Protein AF-0000000083153585 (afdb_homodimer)

Radius of gyration: 19.79 Å; Cα contacts (8 Å, |Δi|>4): 530; chains: 2; bounding box: 46×52×43 Å

Secondary structure (DSSP, 8-state):
-HHHHHHHHHHHHHHHHH-TTSHHHHHHHHHHHHHHHHTT-HHHHHHHHHHHHHHHHHSSS--HHHHHHHHHHHHHHHHHTT-HHHHHHHHHHHHHHHHHHS-TT-HHHHHHHHHHHHHHHHTT-HHHHHHHHHHHHHHHHHHT-TTSHHHHHHHHHHHHHHHHTT-HHHHHHHHHHHH--/-HHHHHHHHHHHHHHHHH-TTSHHHHHHHHHHHHHHHHTT-HHHHHHHHHHHHHHHHHSSS--HHHHHHHHHHHHHHHHHTT-HHHHHHHHHHHHHHHHHHS-TT-HHHHHHHHHHHHHHHHTT-HHHHHHHHHHHHHHHHHHT-TTSHHHHHHHHHHHHHHHHTT-HHHHHHHHHHHH--

Sequence (362 aa):
MEGEILYRKALSGFAKTFGDDHPSTLASAHKLAMVVKLQGRSEEAEMLYRRALAGYEKMSGIDHLDMLMTISELCSVLGYLGKYQEAELMNRQVLASYEQRLSASHPLKLVAMNNVASTLMWQGKYREAEGLLQQTLTGNQEVFGADHPGALTSVDNLGFALAGLGKYKDAEAMHQQALAVMEGEILYRKALSGFAKTFGDDHPSTLASAHKLAMVVKLQGRSEEAEMLYRRALAGYEKMSGIDHLDMLMTISELCSVLGYLGKYQEAELMNRQVLASYEQRLSASHPLKLVAMNNVASTLMWQGKYREAEGLLQQTLTGNQEVFGADHPGALTSVDNLGFALAGLGKYKDAEAMHQQALAV

Organism: NCBI:txid41062

Foldseek 3Di:
DVQLVVLVVQLVVCCVVPNQLDPSNLVSLQSNLVVVVVVVNLVSSLVSLVSSLVSQVPDDPDDPVVNLVSLLVNLVSCLVVVNLVVSLVSLVVQLVVCVVPHDQLDLSNLVSLLSNLVSCVSVLVLVVSLVSLVSSLVSCCVPPNLPDVSNQSSLVSNLVSCVSVVNNVVSVVSNCVSNVD/DVQLVVLVVQLVVCCVVPNQLDLSNLVSLQSNLVVVVVVVNLVSSLVSLVSSLVSQVPDDPDDPVVNLVSLLVNLVSCLVVVNLVVNLVSLVVQLVVCVVPHDQLDLSNLVSLLSNLVSCVSVLVLVVSLVSLVSSLVSCCVPPNLPDVSNQSSLVSNLVSCVSVVNNVVSVVSNCVSNVD

InterPro domains:
  IPR011990 Tetratricopeptide-like helical domain superfamily [G3DSA:1.25.40.10] (2-181)
  IPR011990 Tetratricopeptide-like helical domain superfamily [SSF48452] (64-180)
  IPR053137 Nucleotide-binding leucine-rich repeat (NLR)-like [PTHR46082] (4-179)

Structure (mmCIF, N/CA/C/O backbone):
data_AF-0000000083153585-model_v1
#
loop_
_entity.id
_entity.type
_entity.pdbx_description
1 polymer 'Tetratricopeptide repeat-domain-containing protein'
#
loop_
_atom_site.group_PDB
_atom_site.id
_atom_site.type_symbol
_atom_site.label_atom_id
_atom_site.label_alt_id
_atom_site.label_comp_id
_atom_site.label_asym_id
_atom_site.label_entity_id
_atom_site.label_seq_id
_atom_site.pdbx_PDB_ins_code
_atom_site.Cartn_x
_atom_site.Cartn_y
_atom_site.Cartn_z
_atom_site.occupancy
_atom_site.B_iso_or_equiv
_atom_site.auth_seq_id
_atom_site.auth_comp_id
_atom_site.auth_asym_id
_atom_site.auth_atom_id
_atom_site.pdbx_PDB_model_num
ATOM 1 N N . MET A 1 1 ? -7.105 16.078 -9.094 1 55.34 1 MET A N 1
ATOM 2 C CA . MET A 1 1 ? -6.438 17.375 -9.031 1 55.34 1 MET A CA 1
ATOM 3 C C . MET A 1 1 ? -6.109 17.75 -7.594 1 55.34 1 MET A C 1
ATOM 5 O O . MET A 1 1 ? -4.949 18 -7.262 1 55.34 1 MET A O 1
ATOM 9 N N . GLU A 1 2 ? -7.039 17.406 -6.66 1 70 2 GLU A N 1
ATOM 10 C CA . GLU A 1 2 ? -6.949 18.047 -5.352 1 70 2 GLU A CA 1
ATOM 11 C C . GLU A 1 2 ? -5.91 17.359 -4.469 1 70 2 GLU A C 1
ATOM 13 O O . GLU A 1 2 ? -5.145 18.031 -3.768 1 70 2 GLU A O 1
ATOM 18 N N . GLY A 1 3 ? -5.676 16.094 -4.723 1 79.19 3 GLY A N 1
ATOM 19 C CA . GLY A 1 3 ? -4.629 15.453 -3.951 1 79.19 3 GLY A CA 1
ATOM 20 C C . GLY A 1 3 ? -3.234 15.922 -4.316 1 79.19 3 GLY A C 1
ATOM 21 O O . GLY A 1 3 ? -2.389 16.109 -3.443 1 79.19 3 GLY A O 1
ATOM 22 N N . GLU A 1 4 ? -3.086 16.172 -5.52 1 88.94 4 GLU A N 1
ATOM 23 C CA . GLU A 1 4 ? -1.803 16.672 -6 1 88.94 4 GLU A CA 1
ATOM 24 C C . GLU A 1 4 ? -1.507 18.062 -5.438 1 88.94 4 GLU A C 1
ATOM 26 O O . GLU A 1 4 ? -0.373 18.344 -5.051 1 88.94 4 GLU A O 1
ATOM 31 N N . ILE A 1 5 ? -2.504 18.906 -5.418 1 89.75 5 ILE A N 1
ATOM 32 C CA . ILE A 1 5 ? -2.346 20.266 -4.906 1 89.75 5 ILE A CA 1
ATOM 33 C C . ILE A 1 5 ? -1.904 20.219 -3.445 1 89.75 5 ILE A C 1
ATOM 35 O O . ILE A 1 5 ? -1 20.953 -3.041 1 89.75 5 ILE A O 1
ATOM 39 N N . LEU A 1 6 ? -2.52 19.391 -2.748 1 88.31 6 LEU A N 1
ATOM 40 C CA . LEU A 1 6 ? -2.188 19.234 -1.335 1 88.31 6 LEU A CA 1
ATOM 41 C C . LEU A 1 6 ? -0.719 18.859 -1.159 1 88.31 6 LEU A C 1
ATOM 43 O O . LEU A 1 6 ? -0.004 19.5 -0.375 1 88.31 6 LEU A O 1
ATOM 47 N N . TYR A 1 7 ? -0.262 17.891 -1.868 1 92.12 7 TYR A N 1
ATOM 48 C CA . TYR A 1 7 ? 1.077 17.359 -1.629 1 92.12 7 TYR A CA 1
ATOM 49 C C . TYR A 1 7 ? 2.139 18.281 -2.229 1 92.12 7 TYR A C 1
ATOM 51 O O . TYR A 1 7 ? 3.248 18.375 -1.703 1 92.12 7 TYR A O 1
ATOM 59 N N . ARG A 1 8 ? 1.769 18.984 -3.273 1 94.38 8 ARG A N 1
ATOM 60 C CA . ARG A 1 8 ? 2.678 20 -3.795 1 94.38 8 ARG A CA 1
ATOM 61 C C . ARG A 1 8 ? 2.854 21.141 -2.799 1 94.38 8 ARG A C 1
ATOM 63 O O . ARG A 1 8 ? 3.965 21.641 -2.602 1 94.38 8 ARG A O 1
ATOM 70 N N . LYS A 1 9 ? 1.757 21.531 -2.225 1 92.38 9 LYS A N 1
ATOM 71 C CA . LYS A 1 9 ? 1.81 22.578 -1.2 1 92.38 9 LYS A CA 1
ATOM 72 C C . LYS A 1 9 ? 2.627 22.109 0.005 1 92.38 9 LYS A C 1
ATOM 74 O O . LYS A 1 9 ? 3.455 22.875 0.521 1 92.38 9 LYS A O 1
ATOM 79 N N . ALA A 1 10 ? 2.352 20.984 0.438 1 92.69 10 ALA A N 1
ATOM 80 C CA . ALA A 1 10 ? 3.092 20.422 1.569 1 92.69 10 ALA A CA 1
ATOM 81 C C . ALA A 1 10 ? 4.582 20.344 1.259 1 92.69 10 ALA A C 1
ATOM 83 O O . ALA A 1 10 ? 5.418 20.688 2.094 1 92.69 10 ALA A O 1
ATOM 84 N N . LEU A 1 11 ? 4.898 19.797 0.114 1 95.06 11 LEU A N 1
ATOM 85 C CA . LEU A 1 11 ? 6.293 19.672 -0.293 1 95.06 11 LEU A CA 1
ATOM 86 C C . LEU A 1 11 ? 6.988 21.031 -0.283 1 95.06 11 LEU A C 1
ATOM 88 O O . LEU A 1 11 ? 8.07 21.172 0.289 1 95.06 11 LEU A O 1
ATOM 92 N N . SER A 1 12 ? 6.344 21.969 -0.885 1 95.38 12 SER A N 1
ATOM 93 C CA . SER A 1 12 ? 6.91 23.312 -0.94 1 95.38 12 SER A CA 1
ATOM 94 C C . SER A 1 12 ? 7.004 23.938 0.452 1 95.38 12 SER A C 1
ATOM 96 O O . SER A 1 12 ? 8.016 24.547 0.797 1 95.38 12 SER A O 1
ATOM 98 N N . GLY A 1 13 ? 5.984 23.844 1.258 1 93.5 13 GLY A N 1
ATOM 99 C CA . GLY A 1 13 ? 5.961 24.406 2.6 1 93.5 13 GLY A CA 1
ATOM 100 C C . GLY A 1 13 ? 6.992 23.781 3.523 1 93.5 13 GLY A C 1
ATOM 101 O O . GLY A 1 13 ? 7.719 24.5 4.219 1 93.5 13 GLY A O 1
ATOM 102 N N . PHE A 1 14 ? 7.082 22.484 3.547 1 93.75 14 PHE A N 1
ATOM 103 C CA . PHE A 1 14 ? 8.055 21.797 4.387 1 93.75 14 PHE A CA 1
ATOM 104 C C . PHE A 1 14 ? 9.477 22.109 3.938 1 93.75 14 PHE A C 1
ATOM 106 O O . PHE A 1 14 ? 10.367 22.312 4.766 1 93.75 14 PHE A O 1
ATOM 113 N N . ALA A 1 15 ? 9.695 22.047 2.652 1 95.38 15 ALA A N 1
ATOM 114 C CA . ALA A 1 15 ? 11.023 22.359 2.135 1 95.38 15 ALA A CA 1
ATOM 115 C C . ALA A 1 15 ? 11.453 23.766 2.545 1 95.38 15 ALA A C 1
ATOM 117 O O . ALA A 1 15 ? 12.609 23.984 2.93 1 95.38 15 ALA A O 1
ATOM 118 N N . LYS A 1 16 ? 10.531 24.719 2.494 1 95.19 16 LYS A N 1
ATOM 119 C CA . LYS A 1 16 ? 10.82 26.109 2.863 1 95.19 16 LYS A CA 1
ATOM 120 C C . LYS A 1 16 ? 11.078 26.234 4.363 1 95.19 16 LYS A C 1
ATOM 122 O O . LYS A 1 16 ? 11.938 27.016 4.785 1 95.19 16 LYS A O 1
ATOM 127 N N . THR A 1 17 ? 10.359 25.516 5.102 1 93.44 17 THR A N 1
ATOM 128 C CA . THR A 1 17 ? 10.406 25.672 6.555 1 93.44 17 THR A CA 1
ATOM 129 C C . THR A 1 17 ? 11.547 24.844 7.145 1 93.44 17 THR A C 1
ATOM 131 O O . THR A 1 17 ? 12.203 25.281 8.094 1 93.44 17 THR A O 1
ATOM 134 N N . PHE A 1 18 ? 11.867 23.609 6.582 1 91.69 18 PHE A N 1
ATOM 135 C CA . PHE A 1 18 ? 12.773 22.688 7.266 1 91.69 18 PHE A CA 1
ATOM 136 C C . PHE A 1 18 ? 13.938 22.312 6.359 1 91.69 18 PHE A C 1
ATOM 138 O O . PHE A 1 18 ? 14.945 21.781 6.828 1 91.69 18 PHE A O 1
ATOM 145 N N . GLY A 1 19 ? 13.82 22.531 5.086 1 92.5 19 GLY A N 1
ATOM 146 C CA . GLY A 1 19 ? 14.867 22.188 4.148 1 92.5 19 GLY A CA 1
ATOM 147 C C . GLY A 1 19 ? 14.531 20.969 3.297 1 92.5 19 GLY A C 1
ATOM 148 O O . GLY A 1 19 ? 13.562 20.266 3.576 1 92.5 19 GLY A O 1
ATOM 149 N N . ASP A 1 20 ? 15.32 20.609 2.328 1 92.19 20 ASP A N 1
ATOM 150 C CA . ASP A 1 20 ? 15.039 19.641 1.275 1 92.19 20 ASP A CA 1
ATOM 151 C C . ASP A 1 20 ? 15.227 18.203 1.779 1 92.19 20 ASP A C 1
ATOM 153 O O . ASP A 1 20 ? 14.633 17.266 1.246 1 92.19 20 ASP A O 1
ATOM 157 N N . ASP A 1 21 ? 16.016 18.078 2.807 1 90.75 21 ASP A N 1
ATOM 158 C CA . ASP A 1 21 ? 16.344 16.719 3.246 1 90.75 21 ASP A CA 1
ATOM 159 C C . ASP A 1 21 ? 15.602 16.359 4.531 1 90.75 21 ASP A C 1
ATOM 161 O O . ASP A 1 21 ? 15.867 15.328 5.141 1 90.75 21 ASP A O 1
ATOM 165 N N . HIS A 1 22 ? 14.773 17.219 4.934 1 89.88 22 HIS A N 1
ATOM 166 C CA . HIS A 1 22 ? 14.008 16.938 6.145 1 89.88 22 HIS A CA 1
ATOM 167 C C . HIS A 1 22 ? 13.039 15.781 5.922 1 89.88 22 HIS A C 1
ATOM 169 O O . HIS A 1 22 ? 12.43 15.672 4.855 1 89.88 22 HIS A O 1
ATOM 175 N N . PRO A 1 23 ? 12.766 14.992 6.93 1 86.25 23 PRO A N 1
ATOM 176 C CA . PRO A 1 23 ? 11.898 13.828 6.789 1 86.25 23 PRO A CA 1
ATOM 177 C C . PRO A 1 23 ? 10.5 14.195 6.281 1 86.25 23 PRO A C 1
ATOM 179 O O . PRO A 1 23 ? 9.938 13.484 5.441 1 86.25 23 PRO A O 1
ATOM 182 N N . SER A 1 24 ? 10.008 15.305 6.734 1 87.19 24 SER A N 1
ATOM 183 C CA . SER A 1 24 ? 8.68 15.719 6.305 1 87.19 24 SER A CA 1
ATOM 184 C C . SER A 1 24 ? 8.672 16.109 4.832 1 87.19 24 SER A C 1
ATOM 186 O O . SER A 1 24 ? 7.688 15.875 4.125 1 87.19 24 SER A O 1
ATOM 188 N N . THR A 1 25 ? 9.758 16.75 4.391 1 91.94 25 THR A N 1
ATOM 189 C CA . THR A 1 25 ? 9.891 17.109 2.984 1 91.94 25 THR A CA 1
ATOM 190 C C . THR A 1 25 ? 9.984 15.859 2.115 1 91.94 25 THR A C 1
ATOM 192 O O . THR A 1 25 ? 9.312 15.758 1.09 1 91.94 25 THR A O 1
ATOM 195 N N . LEU A 1 26 ? 10.75 14.875 2.598 1 91.5 26 LEU A N 1
ATOM 196 C CA . LEU A 1 26 ? 10.953 13.641 1.838 1 91.5 26 LEU A CA 1
ATOM 197 C C . LEU A 1 26 ? 9.672 12.82 1.773 1 91.5 26 LEU A C 1
ATOM 199 O O . LEU A 1 26 ? 9.344 12.258 0.729 1 91.5 26 LEU A O 1
ATOM 203 N N . ALA A 1 27 ? 8.953 12.836 2.826 1 89.31 27 ALA A N 1
ATOM 204 C CA . ALA A 1 27 ? 7.664 12.148 2.859 1 89.31 27 ALA A CA 1
ATOM 205 C C . ALA A 1 27 ? 6.668 12.797 1.898 1 89.31 27 ALA A C 1
ATOM 207 O O . ALA A 1 27 ? 5.863 12.102 1.273 1 89.31 27 ALA A O 1
ATOM 208 N N . SER A 1 28 ? 6.711 14.109 1.819 1 92.44 28 SER A N 1
ATOM 209 C CA . SER A 1 28 ? 5.82 14.82 0.907 1 92.44 28 SER A CA 1
ATOM 210 C C . SER A 1 28 ? 6.176 14.531 -0.548 1 92.44 28 SER A C 1
ATOM 212 O O . SER A 1 28 ? 5.289 14.391 -1.393 1 92.44 28 SER A O 1
ATOM 214 N N . ALA A 1 29 ? 7.477 14.438 -0.8 1 95.12 29 ALA A N 1
ATOM 215 C CA . ALA A 1 29 ? 7.906 14.055 -2.145 1 95.12 29 ALA A CA 1
ATOM 216 C C . ALA A 1 29 ? 7.418 12.656 -2.502 1 95.12 29 ALA A C 1
ATOM 218 O O . ALA A 1 29 ? 6.953 12.422 -3.621 1 95.12 29 ALA A O 1
ATOM 219 N N . HIS A 1 30 ? 7.504 11.75 -1.573 1 93.69 30 HIS A N 1
ATOM 220 C CA . HIS A 1 30 ? 7.039 10.383 -1.763 1 93.69 30 HIS A CA 1
ATOM 221 C C . HIS A 1 30 ? 5.543 10.352 -2.051 1 93.69 30 HIS A C 1
ATOM 223 O O . HIS A 1 30 ? 5.102 9.656 -2.973 1 93.69 30 HIS A O 1
ATOM 229 N N . LYS A 1 31 ? 4.812 11.109 -1.288 1 91.19 31 LYS A N 1
ATOM 230 C CA . LYS A 1 31 ? 3.361 11.094 -1.445 1 91.19 31 LYS A CA 1
ATOM 231 C C . LYS A 1 31 ? 2.939 11.773 -2.742 1 91.19 31 LYS A C 1
ATOM 233 O O . LYS A 1 31 ? 1.977 11.359 -3.389 1 91.19 31 LYS A O 1
ATOM 238 N N . LEU A 1 32 ? 3.643 12.82 -3.072 1 94.12 32 LEU A N 1
ATOM 239 C CA . LEU A 1 32 ? 3.375 13.469 -4.355 1 94.12 32 LEU A CA 1
ATOM 240 C C . LEU A 1 32 ? 3.66 12.516 -5.512 1 94.12 32 LEU A C 1
ATOM 242 O O . LEU A 1 32 ? 2.908 12.484 -6.488 1 94.12 32 LEU A O 1
ATOM 246 N N . ALA A 1 33 ? 4.773 11.758 -5.336 1 95.38 33 ALA A N 1
ATOM 247 C CA . ALA A 1 33 ? 5.125 10.773 -6.359 1 95.38 33 ALA A CA 1
ATOM 248 C C . ALA A 1 33 ? 4.008 9.75 -6.547 1 95.38 33 ALA A C 1
ATOM 250 O O . ALA A 1 33 ? 3.662 9.406 -7.68 1 95.38 33 ALA A O 1
ATOM 251 N N . MET A 1 34 ? 3.424 9.312 -5.523 1 89.56 34 MET A N 1
ATOM 252 C CA . MET A 1 34 ? 2.328 8.352 -5.578 1 89.56 34 MET A CA 1
ATOM 253 C C . MET A 1 34 ? 1.146 8.914 -6.359 1 89.56 34 MET A C 1
ATOM 255 O O . MET A 1 34 ? 0.547 8.219 -7.18 1 89.56 34 MET A O 1
ATOM 259 N N . VAL A 1 35 ? 0.853 10.188 -6.113 1 88.31 35 VAL A N 1
ATOM 260 C CA . VAL A 1 35 ? -0.312 10.812 -6.723 1 88.31 35 VAL A CA 1
ATOM 261 C C . VAL A 1 35 ? -0.061 11.031 -8.219 1 88.31 35 VAL A C 1
ATOM 263 O O . VAL A 1 35 ? -0.927 10.742 -9.047 1 88.31 35 VAL A O 1
ATOM 266 N N . VAL A 1 36 ? 1.136 11.547 -8.531 1 92 36 VAL A N 1
ATOM 267 C CA . VAL A 1 36 ? 1.392 11.852 -9.938 1 92 36 VAL A CA 1
ATOM 268 C C . VAL A 1 36 ? 1.543 10.555 -10.727 1 92 36 VAL A C 1
ATOM 270 O O . VAL A 1 36 ? 1.158 10.477 -11.891 1 92 36 VAL A O 1
ATOM 273 N N . LYS A 1 37 ? 2.047 9.492 -10.039 1 90.12 37 LYS A N 1
ATOM 274 C CA . LYS A 1 37 ? 2.09 8.156 -10.633 1 90.12 37 LYS A CA 1
ATOM 275 C C . LYS A 1 37 ? 0.693 7.688 -11.031 1 90.12 37 LYS A C 1
ATOM 277 O O . LYS A 1 37 ? 0.498 7.176 -12.141 1 90.12 37 LYS A O 1
ATOM 282 N N . LEU A 1 38 ? -0.269 7.895 -10.219 1 83.62 38 LEU A N 1
ATOM 283 C CA . LEU A 1 38 ? -1.645 7.465 -10.445 1 83.62 38 LEU A CA 1
ATOM 284 C C . LEU A 1 38 ? -2.281 8.258 -11.586 1 83.62 38 LEU A C 1
ATOM 286 O O . LEU A 1 38 ? -3.236 7.789 -12.211 1 83.62 38 LEU A O 1
ATOM 290 N N . GLN A 1 39 ? -1.717 9.383 -11.852 1 86.5 39 GLN A N 1
ATOM 291 C CA . GLN A 1 39 ? -2.215 10.227 -12.93 1 86.5 39 GLN A CA 1
ATOM 292 C C . GLN A 1 39 ? -1.544 9.867 -14.258 1 86.5 39 GLN A C 1
ATOM 294 O O . GLN A 1 39 ? -1.767 10.539 -15.266 1 86.5 39 GLN A O 1
ATOM 299 N N . GLY A 1 40 ? -0.673 8.891 -14.297 1 83.62 40 GLY A N 1
ATOM 300 C CA . GLY A 1 40 ? -0.029 8.445 -15.523 1 83.62 40 GLY A CA 1
ATOM 301 C C . GLY A 1 40 ? 1.279 9.156 -15.805 1 83.62 40 GLY A C 1
ATOM 302 O O . GLY A 1 40 ? 1.908 8.93 -16.844 1 83.62 40 GLY A O 1
ATOM 303 N N . ARG A 1 41 ? 1.678 10.055 -14.906 1 91.31 41 ARG A N 1
ATOM 304 C CA . ARG A 1 41 ? 2.936 10.781 -15.055 1 91.31 41 ARG A CA 1
ATOM 305 C C . ARG A 1 41 ? 4.078 10.039 -14.367 1 91.31 41 ARG A C 1
ATOM 307 O O . ARG A 1 41 ? 4.684 10.547 -13.422 1 91.31 41 ARG A O 1
ATOM 314 N N . SER A 1 42 ? 4.445 8.875 -14.906 1 91.81 42 SER A N 1
ATOM 315 C CA . SER A 1 42 ? 5.387 7.938 -14.305 1 91.81 42 SER A CA 1
ATOM 316 C C . SER A 1 42 ? 6.801 8.508 -14.281 1 91.81 42 SER A C 1
ATOM 318 O O . SER A 1 42 ? 7.562 8.258 -13.344 1 91.81 42 SER A O 1
ATOM 320 N N . GLU A 1 43 ? 7.121 9.305 -15.273 1 95.19 43 GLU A N 1
ATOM 321 C CA . GLU A 1 43 ? 8.453 9.898 -15.297 1 95.19 43 GLU A CA 1
ATOM 322 C C . GLU A 1 43 ? 8.625 10.898 -14.156 1 95.19 43 GLU A C 1
ATOM 324 O O . GLU A 1 43 ? 9.672 10.93 -13.5 1 95.19 43 GLU A O 1
ATOM 329 N N . GLU A 1 44 ? 7.602 11.703 -13.93 1 96.31 44 GLU A N 1
ATOM 330 C CA . GLU A 1 44 ? 7.645 12.633 -12.805 1 96.31 44 GLU A CA 1
ATOM 331 C C . GLU A 1 44 ? 7.68 11.891 -11.477 1 96.31 44 GLU A C 1
ATOM 333 O O . GLU A 1 44 ? 8.398 12.289 -10.555 1 96.31 44 GLU A O 1
ATOM 338 N N . ALA A 1 45 ? 6.914 10.891 -11.336 1 96.56 45 ALA A N 1
ATOM 339 C CA . ALA A 1 45 ? 6.91 10.062 -10.133 1 96.56 45 ALA A CA 1
ATOM 340 C C . ALA A 1 45 ? 8.297 9.492 -9.852 1 96.56 45 ALA A C 1
ATOM 342 O O . ALA A 1 45 ? 8.758 9.5 -8.711 1 96.56 45 ALA A O 1
ATOM 343 N N . GLU A 1 46 ? 8.961 8.984 -10.938 1 97 46 GLU A N 1
ATOM 344 C CA . GLU A 1 46 ? 10.312 8.461 -10.789 1 97 46 GLU A CA 1
ATOM 345 C C . GLU A 1 46 ? 11.25 9.508 -10.211 1 97 46 GLU A C 1
ATOM 347 O O . GLU A 1 46 ? 12.023 9.219 -9.297 1 97 46 GLU A O 1
ATOM 352 N N . MET A 1 47 ? 11.125 10.672 -10.727 1 97.62 47 MET A N 1
ATOM 353 C CA . MET A 1 47 ? 12.008 11.75 -10.281 1 97.62 47 MET A CA 1
ATOM 354 C C . MET A 1 47 ? 11.758 12.07 -8.812 1 97.62 47 MET A C 1
ATOM 356 O O . MET A 1 47 ? 12.703 12.305 -8.055 1 97.62 47 MET A O 1
ATOM 360 N N . LEU A 1 48 ? 10.562 12.094 -8.438 1 97.56 48 LEU A N 1
ATOM 361 C CA . LEU A 1 48 ? 10.203 12.43 -7.062 1 97.56 48 LEU A CA 1
ATOM 362 C C . LEU A 1 48 ? 10.641 11.336 -6.098 1 97.56 48 LEU A C 1
ATOM 364 O O . LEU A 1 48 ? 11.125 11.633 -5 1 97.56 48 LEU A O 1
ATOM 368 N N . TYR A 1 49 ? 10.508 10.109 -6.445 1 96.94 49 TYR A N 1
ATOM 369 C CA . TYR A 1 49 ? 10.977 9.016 -5.605 1 96.94 49 TYR A CA 1
ATOM 370 C C . TYR A 1 49 ? 12.492 9.031 -5.484 1 96.94 49 TYR A C 1
ATOM 372 O O . TYR A 1 49 ? 13.047 8.781 -4.41 1 96.94 49 TYR A O 1
ATOM 380 N N . ARG A 1 50 ? 13.164 9.289 -6.59 1 97 50 ARG A N 1
ATOM 381 C CA . ARG A 1 50 ? 14.625 9.391 -6.555 1 97 50 ARG A CA 1
ATOM 382 C C . ARG A 1 50 ? 15.078 10.523 -5.645 1 97 50 ARG A C 1
ATOM 384 O O . ARG A 1 50 ? 16.078 10.398 -4.934 1 97 50 ARG A O 1
ATOM 391 N N . ARG A 1 51 ? 14.328 11.57 -5.707 1 96.12 51 ARG A N 1
ATOM 392 C CA . ARG A 1 51 ? 14.617 12.688 -4.812 1 96.12 51 ARG A CA 1
ATOM 393 C C . ARG A 1 51 ? 14.453 12.273 -3.352 1 96.12 51 ARG A C 1
ATOM 395 O O . ARG A 1 51 ? 15.32 12.555 -2.52 1 96.12 51 ARG A O 1
ATOM 402 N N . ALA A 1 52 ? 13.344 11.672 -3.047 1 95 52 ALA A N 1
ATOM 403 C CA . ALA A 1 52 ? 13.109 11.203 -1.685 1 95 52 ALA A CA 1
ATOM 404 C C . ALA A 1 52 ? 14.18 10.211 -1.251 1 95 52 ALA A C 1
ATOM 406 O O . ALA A 1 52 ? 14.688 10.289 -0.13 1 95 52 ALA A O 1
ATOM 407 N N . LEU A 1 53 ? 14.562 9.297 -2.127 1 93.69 53 LEU A N 1
ATOM 408 C CA . LEU A 1 53 ? 15.562 8.289 -1.812 1 93.69 53 LEU A CA 1
ATOM 409 C C . LEU A 1 53 ? 16.922 8.93 -1.545 1 93.69 53 LEU A C 1
ATOM 411 O O . LEU A 1 53 ? 17.625 8.547 -0.602 1 93.69 53 LEU A O 1
ATOM 415 N N . ALA A 1 54 ? 17.297 9.867 -2.369 1 93.75 54 ALA A N 1
ATOM 416 C CA . ALA A 1 54 ? 18.562 10.57 -2.186 1 93.75 54 ALA A CA 1
ATOM 417 C C . ALA A 1 54 ? 18.609 11.258 -0.824 1 93.75 54 ALA A C 1
ATOM 419 O O . ALA A 1 54 ? 19.656 11.289 -0.174 1 93.75 54 ALA A O 1
ATOM 420 N N . GLY A 1 55 ? 17.484 11.836 -0.441 1 92.44 55 GLY A N 1
ATOM 421 C CA . GLY A 1 55 ? 17.422 12.461 0.872 1 92.44 55 GLY A CA 1
ATOM 422 C C . GLY A 1 55 ? 17.547 11.461 2.012 1 92.44 55 GLY A C 1
ATOM 423 O O . GLY A 1 55 ? 18.266 11.719 2.986 1 92.44 55 GLY A O 1
ATOM 424 N N . TYR A 1 56 ? 16.875 10.305 1.898 1 88.69 56 TYR A N 1
ATOM 425 C CA . TYR A 1 56 ? 16.953 9.273 2.926 1 88.69 56 TYR A CA 1
ATOM 426 C C . TYR A 1 56 ? 18.359 8.719 3.047 1 88.69 56 TYR A C 1
ATOM 428 O O . TYR A 1 56 ? 18.812 8.367 4.145 1 88.69 56 TYR A O 1
ATOM 436 N N . GLU A 1 57 ? 19.047 8.547 1.983 1 87.44 57 GLU A N 1
ATOM 437 C CA . GLU A 1 57 ? 20.422 8.031 1.985 1 87.44 57 GLU A CA 1
ATOM 438 C C . GLU A 1 57 ? 21.359 8.953 2.756 1 87.44 57 GLU A C 1
ATOM 440 O O . GLU A 1 57 ? 22.359 8.5 3.307 1 87.44 57 GLU A O 1
ATOM 445 N N . LYS A 1 58 ? 20.938 10.203 2.795 1 87.88 58 LYS A N 1
ATOM 446 C CA . LYS A 1 58 ? 21.766 11.18 3.498 1 87.88 58 LYS A CA 1
ATOM 447 C C . LYS A 1 58 ? 21.453 11.195 4.992 1 87.88 58 LYS A C 1
ATOM 449 O O . LYS A 1 58 ? 22.234 11.719 5.789 1 87.88 58 LYS A O 1
ATOM 454 N N . MET A 1 59 ? 20.375 10.703 5.277 1 82.31 59 MET A N 1
ATOM 455 C CA . MET A 1 59 ? 19.938 10.758 6.676 1 82.31 59 MET A CA 1
ATOM 456 C C . MET A 1 59 ? 20.625 9.672 7.496 1 82.31 59 MET A C 1
ATOM 458 O O . MET A 1 59 ? 20.797 8.547 7.02 1 82.31 59 MET A O 1
ATOM 462 N N . SER A 1 60 ? 21.047 10.078 8.641 1 65.69 60 SER A N 1
ATOM 463 C CA . SER A 1 60 ? 21.531 9.117 9.617 1 65.69 60 SER A CA 1
ATOM 464 C C . SER A 1 60 ? 20.391 8.547 10.461 1 65.69 60 SER A C 1
ATOM 466 O O . SER A 1 60 ? 19.484 9.281 10.859 1 65.69 60 SER A O 1
ATOM 468 N N . GLY A 1 61 ? 20.188 7.262 10.523 1 60.31 61 GLY A N 1
ATOM 469 C CA . GLY A 1 61 ? 19.203 6.68 11.43 1 60.31 61 GLY A CA 1
ATOM 470 C C . GLY A 1 61 ? 17.844 6.492 10.797 1 60.31 61 GLY A C 1
ATOM 471 O O . GLY A 1 61 ? 16.828 6.453 11.492 1 60.31 61 GLY A O 1
ATOM 472 N N . ILE A 1 62 ? 17.781 6.734 9.648 1 58.94 62 ILE A N 1
ATOM 473 C CA . ILE A 1 62 ? 16.5 6.645 8.961 1 58.94 62 ILE A CA 1
ATOM 474 C C . ILE A 1 62 ? 15.836 5.305 9.281 1 58.94 62 ILE A C 1
ATOM 476 O O . ILE A 1 62 ? 16.516 4.293 9.453 1 58.94 62 ILE A O 1
ATOM 480 N N . ASP A 1 63 ? 14.57 5.621 9.469 1 63.47 63 ASP A N 1
ATOM 481 C CA . ASP A 1 63 ? 13.789 4.391 9.547 1 63.47 63 ASP A CA 1
ATOM 482 C C . ASP A 1 63 ? 13.898 3.586 8.25 1 63.47 63 ASP A C 1
ATOM 484 O O . ASP A 1 63 ? 13.516 4.059 7.184 1 63.47 63 ASP A O 1
ATOM 488 N N . HIS A 1 64 ? 14.453 2.627 8.406 1 71.5 64 HIS A N 1
ATOM 489 C CA . HIS A 1 64 ? 14.742 1.698 7.316 1 71.5 64 HIS A CA 1
ATOM 490 C C . HIS A 1 64 ? 13.477 1.309 6.574 1 71.5 64 HIS A C 1
ATOM 492 O O . HIS A 1 64 ? 13.516 1.027 5.371 1 71.5 64 HIS A O 1
ATOM 498 N N . LEU A 1 65 ? 12.438 1.619 7.188 1 74.25 65 LEU A N 1
ATOM 499 C CA . LEU A 1 65 ? 11.188 1.222 6.547 1 74.25 65 LEU A CA 1
ATOM 500 C C . LEU A 1 65 ? 10.773 2.238 5.492 1 74.25 65 LEU A C 1
ATOM 502 O O . LEU A 1 65 ? 10.273 1.865 4.426 1 74.25 65 LEU A O 1
ATOM 506 N N . ASP A 1 66 ? 10.992 3.561 5.758 1 80.75 66 ASP A N 1
ATOM 507 C CA . ASP A 1 66 ? 10.656 4.594 4.789 1 80.75 66 ASP A CA 1
ATOM 508 C C . ASP A 1 66 ? 11.492 4.457 3.52 1 80.75 66 ASP A C 1
ATOM 510 O O . ASP A 1 66 ? 10.984 4.625 2.41 1 80.75 66 ASP A O 1
ATOM 514 N N . MET A 1 67 ? 12.727 4.129 3.766 1 84.06 67 MET A N 1
ATOM 515 C CA . MET A 1 67 ? 13.617 3.957 2.621 1 84.06 67 MET A CA 1
ATOM 516 C C . MET A 1 67 ? 13.219 2.736 1.801 1 84.06 67 MET A C 1
ATOM 518 O O . MET A 1 67 ? 13.164 2.801 0.571 1 84.06 67 MET A O 1
ATOM 522 N N . LEU A 1 68 ? 12.852 1.611 2.449 1 85.06 68 LEU A N 1
ATOM 523 C CA . LEU A 1 68 ? 12.453 0.385 1.768 1 85.06 68 LEU A CA 1
ATOM 524 C C . LEU A 1 68 ? 11.172 0.599 0.967 1 85.06 68 LEU A C 1
ATOM 526 O O . LEU A 1 68 ? 11.047 0.106 -0.156 1 85.06 68 LEU A O 1
ATOM 530 N N . MET A 1 69 ? 10.297 1.375 1.523 1 86.81 69 MET A N 1
ATOM 531 C CA . MET A 1 69 ? 9.039 1.664 0.846 1 86.81 69 MET A CA 1
ATOM 532 C C . MET A 1 69 ? 9.266 2.539 -0.382 1 86.81 69 MET A C 1
ATOM 534 O O . MET A 1 69 ? 8.648 2.324 -1.427 1 86.81 69 MET A O 1
ATOM 538 N N . THR A 1 70 ? 10.156 3.471 -0.176 1 91.5 70 THR A N 1
ATOM 539 C CA . THR A 1 70 ? 10.477 4.352 -1.295 1 91.5 70 THR A CA 1
ATOM 540 C C . THR A 1 70 ? 11.148 3.574 -2.422 1 91.5 70 THR A C 1
ATOM 542 O O . THR A 1 70 ? 10.828 3.773 -3.598 1 91.5 70 THR A O 1
ATOM 545 N N . ILE A 1 71 ? 12.031 2.646 -2.057 1 92.69 71 ILE A N 1
ATOM 546 C CA . ILE A 1 71 ? 12.703 1.819 -3.055 1 92.69 71 ILE A CA 1
ATOM 547 C C . ILE A 1 71 ? 11.68 0.941 -3.77 1 92.69 71 ILE A C 1
ATOM 549 O O . ILE A 1 71 ? 11.68 0.848 -5 1 92.69 71 ILE A O 1
ATOM 553 N N . SER A 1 72 ? 10.805 0.354 -3.035 1 91.62 72 SER A N 1
ATOM 554 C CA . SER A 1 72 ? 9.797 -0.522 -3.611 1 91.62 72 SER A CA 1
ATOM 555 C C . SER A 1 72 ? 8.898 0.235 -4.586 1 91.62 72 SER A C 1
ATOM 557 O O . SER A 1 72 ? 8.602 -0.26 -5.676 1 91.62 72 SER A O 1
ATOM 559 N N . GLU A 1 73 ? 8.531 1.43 -4.152 1 93.19 73 GLU A N 1
ATOM 560 C CA . GLU A 1 73 ? 7.672 2.234 -5.012 1 93.19 73 GLU A CA 1
ATOM 561 C C . GLU A 1 73 ? 8.414 2.697 -6.262 1 93.19 73 GLU A C 1
ATOM 563 O O . GLU A 1 73 ? 7.848 2.713 -7.355 1 93.19 73 GLU A O 1
ATOM 568 N N . LEU A 1 74 ? 9.672 3.082 -6.047 1 95.56 74 LEU A N 1
ATOM 569 C CA . LEU A 1 74 ? 10.484 3.461 -7.199 1 95.56 74 LEU A CA 1
ATOM 570 C C . LEU A 1 74 ? 10.617 2.297 -8.172 1 95.56 74 LEU A C 1
ATOM 572 O O . LEU A 1 74 ? 10.492 2.48 -9.391 1 95.56 74 LEU A O 1
ATOM 576 N N . CYS A 1 75 ? 10.805 1.115 -7.613 1 94 75 CYS A N 1
ATOM 577 C CA . CYS A 1 75 ? 10.953 -0.066 -8.461 1 94 75 CYS A CA 1
ATOM 578 C C . CYS A 1 75 ? 9.664 -0.364 -9.211 1 94 75 CYS A C 1
ATOM 580 O O . CYS A 1 75 ? 9.695 -0.764 -10.375 1 94 75 CYS A O 1
ATOM 582 N N . SER A 1 76 ? 8.531 -0.143 -8.625 1 89.62 76 SER A N 1
ATOM 583 C CA . SER A 1 76 ? 7.242 -0.313 -9.297 1 89.62 76 SER A CA 1
ATOM 584 C C . SER A 1 76 ? 7.098 0.653 -10.469 1 89.62 76 SER A C 1
ATOM 586 O O . SER A 1 76 ? 6.676 0.259 -11.555 1 89.62 76 SER A O 1
ATOM 588 N N . VAL A 1 77 ? 7.465 1.893 -10.227 1 92.5 77 VAL A N 1
ATOM 589 C CA . VAL A 1 77 ? 7.371 2.904 -11.273 1 92.5 77 VAL A CA 1
ATOM 590 C C . VAL A 1 77 ? 8.312 2.551 -12.422 1 92.5 77 VAL A C 1
ATOM 592 O O . VAL A 1 77 ? 7.957 2.686 -13.594 1 92.5 77 VAL A O 1
ATOM 595 N N . LEU A 1 78 ? 9.5 2.092 -12.07 1 93.75 78 LEU A N 1
ATOM 596 C CA . LEU A 1 78 ? 10.461 1.677 -13.086 1 93.75 78 LEU A CA 1
ATOM 597 C C . LEU A 1 78 ? 9.906 0.533 -13.93 1 93.75 78 LEU A C 1
ATOM 599 O O . LEU A 1 78 ? 10.102 0.5 -15.148 1 93.75 78 LEU A O 1
ATOM 603 N N . GLY A 1 79 ? 9.25 -0.358 -13.289 1 88.31 79 GLY A N 1
ATOM 604 C CA . GLY A 1 79 ? 8.578 -1.43 -14.008 1 88.31 79 GLY A CA 1
ATOM 605 C C . GLY A 1 79 ? 7.578 -0.927 -15.031 1 88.31 79 GLY A C 1
ATOM 606 O O . GLY A 1 79 ? 7.539 -1.416 -16.156 1 88.31 79 GLY A O 1
ATOM 607 N N . TYR A 1 80 ? 6.859 0.056 -14.711 1 84.56 80 TYR A N 1
ATOM 608 C CA . TYR A 1 80 ? 5.859 0.623 -15.609 1 84.56 80 TYR A CA 1
ATOM 609 C C . TYR A 1 80 ? 6.52 1.367 -16.766 1 84.56 80 TYR A C 1
ATOM 611 O O . TYR A 1 80 ? 5.957 1.449 -17.859 1 84.56 80 TYR A O 1
ATOM 619 N N . LEU A 1 81 ? 7.625 1.852 -16.516 1 89.06 81 LEU A N 1
ATOM 620 C CA . LEU A 1 81 ? 8.367 2.574 -17.547 1 89.06 81 LEU A CA 1
ATOM 621 C C . LEU A 1 81 ? 9.156 1.611 -18.422 1 89.06 81 LEU A C 1
ATOM 623 O O . LEU A 1 81 ? 9.867 2.037 -19.328 1 89.06 81 LEU A O 1
ATOM 627 N N . GLY A 1 82 ? 9.156 0.279 -18.109 1 85.81 82 GLY A N 1
ATOM 628 C CA . GLY A 1 82 ? 9.844 -0.724 -18.891 1 85.81 82 GLY A CA 1
ATOM 629 C C . GLY A 1 82 ? 11.297 -0.902 -18.5 1 85.81 82 GLY A C 1
ATOM 630 O O . GLY A 1 82 ? 12.055 -1.59 -19.188 1 85.81 82 GLY A O 1
ATOM 631 N N . LYS A 1 83 ? 11.672 -0.26 -17.438 1 93 83 LYS A N 1
ATOM 632 C CA . LYS A 1 83 ? 13.031 -0.371 -16.922 1 93 83 LYS A CA 1
ATOM 633 C C . LYS A 1 83 ? 13.141 -1.511 -15.914 1 93 83 LYS A C 1
ATOM 635 O O . LYS A 1 83 ? 13.617 -1.311 -14.797 1 93 83 LYS A O 1
ATOM 640 N N . TYR A 1 84 ? 12.859 -2.73 -16.328 1 90.75 84 TYR A N 1
ATOM 641 C CA . TYR A 1 84 ? 12.742 -3.891 -15.445 1 90.75 84 TYR A CA 1
ATOM 642 C C . TYR A 1 84 ? 14.102 -4.285 -14.875 1 90.75 84 TYR A C 1
ATOM 644 O O . TYR A 1 84 ? 14.203 -4.66 -13.703 1 90.75 84 TYR A O 1
ATOM 652 N N . GLN A 1 85 ? 15.07 -4.195 -15.648 1 93.38 85 GLN A N 1
ATOM 653 C CA . GLN A 1 85 ? 16.391 -4.602 -15.195 1 93.38 85 GLN A CA 1
ATOM 654 C C . GLN A 1 85 ? 16.906 -3.684 -14.086 1 93.38 85 GLN A C 1
ATOM 656 O O . GLN A 1 85 ? 17.5 -4.145 -13.117 1 93.38 85 GLN A O 1
ATOM 661 N N . GLU A 1 86 ? 16.641 -2.439 -14.305 1 95.56 86 GLU A N 1
ATOM 662 C CA . GLU A 1 86 ? 17.047 -1.488 -13.273 1 95.56 86 GLU A CA 1
ATOM 663 C C . GLU A 1 86 ? 16.297 -1.741 -11.961 1 95.56 86 GLU A C 1
ATOM 665 O O . GLU A 1 86 ? 16.891 -1.708 -10.891 1 95.56 86 GLU A O 1
ATOM 670 N N . ALA A 1 87 ? 15.023 -1.974 -11.992 1 95.12 87 ALA A N 1
ATOM 671 C CA . ALA A 1 87 ? 14.211 -2.266 -10.812 1 95.12 87 ALA A CA 1
ATOM 672 C C . ALA A 1 87 ? 14.711 -3.518 -10.102 1 95.12 87 ALA A C 1
ATOM 674 O O . ALA A 1 87 ? 14.812 -3.539 -8.867 1 95.12 87 ALA A O 1
ATOM 675 N N . GLU A 1 88 ? 15.031 -4.574 -10.906 1 95.69 88 GLU A N 1
ATOM 676 C CA . GLU A 1 88 ? 15.539 -5.809 -10.32 1 95.69 88 GLU A CA 1
ATOM 677 C C . GLU A 1 88 ? 16.875 -5.578 -9.609 1 95.69 88 GLU A C 1
ATOM 679 O O . GLU A 1 88 ? 17.078 -6.07 -8.5 1 95.69 88 GLU A O 1
ATOM 684 N N . LEU A 1 89 ? 17.719 -4.863 -10.281 1 96.69 89 LEU A N 1
ATOM 685 C CA . LEU A 1 89 ? 19.031 -4.594 -9.703 1 96.69 89 LEU A CA 1
ATOM 686 C C . LEU A 1 89 ? 18.906 -3.848 -8.383 1 96.69 89 LEU A C 1
ATOM 688 O O . LEU A 1 89 ? 19.578 -4.176 -7.406 1 96.69 89 LEU A O 1
ATOM 692 N N . MET A 1 90 ? 18.047 -2.922 -8.328 1 95.38 90 MET A N 1
ATOM 693 C CA . MET A 1 90 ? 17.844 -2.129 -7.121 1 95.38 90 MET A CA 1
ATOM 694 C C . MET A 1 90 ? 17.328 -2.998 -5.984 1 95.38 90 MET A C 1
ATOM 696 O O . MET A 1 90 ? 17.828 -2.93 -4.863 1 95.38 90 MET A O 1
ATOM 700 N N . ASN A 1 91 ? 16.344 -3.787 -6.254 1 95.19 91 ASN A N 1
ATOM 701 C CA . ASN A 1 91 ? 15.781 -4.668 -5.23 1 95.19 91 ASN A CA 1
ATOM 702 C C . ASN A 1 91 ? 16.812 -5.699 -4.766 1 95.19 91 ASN A C 1
ATOM 704 O O . ASN A 1 91 ? 16.859 -6.043 -3.582 1 95.19 91 ASN A O 1
ATOM 708 N N . ARG A 1 92 ? 17.641 -6.184 -5.664 1 96.12 92 ARG A N 1
ATOM 709 C CA . ARG A 1 92 ? 18.672 -7.148 -5.301 1 96.12 92 ARG A CA 1
ATOM 710 C C . ARG A 1 92 ? 19.734 -6.508 -4.41 1 96.12 92 ARG A C 1
ATOM 712 O O . ARG A 1 92 ? 20.281 -7.156 -3.516 1 96.12 92 ARG A O 1
ATOM 719 N N . GLN A 1 93 ? 20.016 -5.289 -4.719 1 94.56 93 GLN A N 1
ATOM 720 C CA . GLN A 1 93 ? 20.969 -4.574 -3.889 1 94.56 93 GLN A CA 1
ATOM 721 C C . GLN A 1 93 ? 20.453 -4.406 -2.465 1 94.56 93 GLN A C 1
ATOM 723 O O . GLN A 1 93 ? 21.203 -4.586 -1.5 1 94.56 93 GLN A O 1
ATOM 728 N N . VAL A 1 94 ? 19.234 -4.09 -2.344 1 92.25 94 VAL A N 1
ATOM 729 C CA . VAL A 1 94 ? 18.609 -3.949 -1.033 1 92.25 94 VAL A CA 1
ATOM 730 C C . VAL A 1 94 ? 18.609 -5.293 -0.308 1 92.25 94 VAL A C 1
ATOM 732 O O . VAL A 1 94 ? 18.984 -5.367 0.869 1 92.25 94 VAL A O 1
ATOM 735 N N . LEU A 1 95 ? 18.266 -6.332 -1.02 1 94.19 95 LEU A N 1
ATOM 736 C CA . LEU A 1 95 ? 18.266 -7.66 -0.422 1 94.19 95 LEU A CA 1
ATOM 737 C C . LEU A 1 95 ? 19.656 -8.062 0.033 1 94.19 95 LEU A C 1
ATOM 739 O O . LEU A 1 95 ? 19.828 -8.609 1.125 1 94.19 95 LEU A O 1
ATOM 743 N N . ALA A 1 96 ? 20.625 -7.781 -0.803 1 94.06 96 ALA A N 1
ATOM 744 C CA . ALA A 1 96 ? 22.016 -8.117 -0.475 1 94.06 96 ALA A CA 1
ATOM 745 C C . ALA A 1 96 ? 22.469 -7.406 0.798 1 94.06 96 ALA A C 1
ATOM 747 O O . ALA A 1 96 ? 23.188 -7.984 1.617 1 94.06 96 ALA A O 1
ATOM 748 N N . SER A 1 97 ? 22.031 -6.172 0.963 1 89.12 97 SER A N 1
ATOM 749 C CA . SER A 1 97 ? 22.406 -5.406 2.148 1 89.12 97 SER A CA 1
ATOM 750 C C . SER A 1 97 ? 21.812 -6.027 3.412 1 89.12 97 SER A C 1
ATOM 752 O O . SER A 1 97 ? 22.453 -6.035 4.465 1 89.12 97 SER A O 1
ATOM 754 N N . TYR A 1 98 ? 20.625 -6.605 3.332 1 89.69 98 TYR A N 1
ATOM 755 C CA . TYR A 1 98 ? 19.984 -7.242 4.473 1 89.69 98 TYR A CA 1
ATOM 756 C C . TYR A 1 98 ? 20.547 -8.633 4.719 1 89.69 98 TYR A C 1
ATOM 758 O O . TYR A 1 98 ? 20.625 -9.086 5.863 1 89.69 98 TYR A O 1
ATOM 766 N N . GLU A 1 99 ? 20.906 -9.305 3.682 1 92.06 99 GLU A N 1
ATOM 767 C CA . GLU A 1 99 ? 21.469 -10.641 3.83 1 92.06 99 GLU A CA 1
ATOM 768 C C . GLU A 1 99 ? 22.75 -10.602 4.656 1 92.06 99 GLU A C 1
ATOM 770 O O . GLU A 1 99 ? 23.062 -11.562 5.367 1 92.06 99 GLU A O 1
ATOM 775 N N . GLN A 1 100 ? 23.438 -9.469 4.66 1 90.56 100 GLN A N 1
ATOM 776 C CA . GLN A 1 100 ? 24.703 -9.32 5.371 1 90.56 100 GLN A CA 1
ATOM 777 C C . GLN A 1 100 ? 24.469 -8.914 6.82 1 90.56 100 GLN A C 1
ATOM 779 O O . GLN A 1 100 ? 25.297 -9.195 7.688 1 90.56 100 GLN A O 1
ATOM 784 N N . ARG A 1 101 ? 23.281 -8.43 7.105 1 88.31 101 ARG A N 1
ATOM 785 C CA . ARG A 1 101 ? 23.125 -7.758 8.391 1 88.31 101 ARG A CA 1
ATOM 786 C C . ARG A 1 101 ? 22.031 -8.422 9.227 1 88.31 101 ARG A C 1
ATOM 788 O O . ARG A 1 101 ? 22.016 -8.273 10.453 1 88.31 101 ARG A O 1
ATOM 795 N N . LEU A 1 102 ? 21.172 -9.133 8.508 1 88.69 102 LEU A N 1
ATOM 796 C CA . LEU A 1 102 ? 19.984 -9.625 9.219 1 88.69 102 LEU A CA 1
ATOM 797 C C . LEU A 1 102 ? 19.906 -11.148 9.148 1 88.69 102 LEU A C 1
ATOM 799 O O . LEU A 1 102 ? 20.484 -11.766 8.25 1 88.69 102 LEU A O 1
ATOM 803 N N . SER A 1 103 ? 19.172 -11.641 10.102 1 87.5 103 SER A N 1
ATOM 804 C CA . SER A 1 103 ? 18.922 -13.078 10.117 1 87.5 103 SER A CA 1
ATOM 805 C C . SER A 1 103 ? 18.047 -13.5 8.945 1 87.5 103 SER A C 1
ATOM 807 O O . SER A 1 103 ? 17.406 -12.664 8.312 1 87.5 103 SER A O 1
ATOM 809 N N . ALA A 1 104 ? 17.906 -14.766 8.648 1 84.5 104 ALA A N 1
ATOM 810 C CA . ALA A 1 104 ? 17.219 -15.336 7.492 1 84.5 104 ALA A CA 1
ATOM 811 C C . ALA A 1 104 ? 15.727 -15.039 7.535 1 84.5 104 ALA A C 1
ATOM 813 O O . ALA A 1 104 ? 15.102 -14.812 6.492 1 84.5 104 ALA A O 1
ATOM 814 N N . SER A 1 105 ? 15.148 -14.977 8.711 1 88.06 105 SER A N 1
ATOM 815 C CA . SER A 1 105 ? 13.703 -14.82 8.812 1 88.06 105 SER A CA 1
ATOM 816 C C . SER A 1 105 ? 13.336 -13.414 9.289 1 88.06 105 SER A C 1
ATOM 818 O O . SER A 1 105 ? 12.234 -13.195 9.805 1 88.06 105 SER A O 1
ATOM 820 N N . HIS A 1 106 ? 14.312 -12.586 9.188 1 88.31 106 HIS A N 1
ATOM 821 C CA . HIS A 1 106 ? 13.984 -11.219 9.594 1 88.31 106 HIS A CA 1
ATOM 822 C C . HIS A 1 106 ? 12.93 -10.609 8.672 1 88.31 106 HIS A C 1
ATOM 824 O O . HIS A 1 106 ? 13.016 -10.742 7.453 1 88.31 106 HIS A O 1
ATOM 830 N N . PRO A 1 107 ? 11.953 -9.867 9.133 1 84.44 107 PRO A N 1
ATOM 831 C CA . PRO A 1 107 ? 10.828 -9.344 8.344 1 84.44 107 PRO A CA 1
ATOM 832 C C . PRO A 1 107 ? 11.281 -8.445 7.203 1 84.44 107 PRO A C 1
ATOM 834 O O . PRO A 1 107 ? 10.734 -8.516 6.098 1 84.44 107 PRO A O 1
ATOM 837 N N . LEU A 1 108 ? 12.289 -7.617 7.48 1 85.44 108 LEU A N 1
ATOM 838 C CA . LEU A 1 108 ? 12.766 -6.707 6.445 1 85.44 108 LEU A CA 1
ATOM 839 C C . LEU A 1 108 ? 13.398 -7.477 5.293 1 85.44 108 LEU A C 1
ATOM 841 O O . LEU A 1 108 ? 13.266 -7.09 4.133 1 85.44 108 LEU A O 1
ATOM 845 N N . LYS A 1 109 ? 14.125 -8.555 5.664 1 90 109 LYS A N 1
ATOM 846 C CA . LYS A 1 109 ? 14.711 -9.406 4.637 1 90 109 LYS A CA 1
ATOM 847 C C . LYS A 1 109 ? 13.633 -10.094 3.809 1 90 109 LYS A C 1
ATOM 849 O O . LYS A 1 109 ? 13.758 -10.211 2.588 1 90 109 LYS A O 1
ATOM 854 N N . LEU A 1 110 ? 12.562 -10.539 4.391 1 90.44 110 LEU A N 1
ATOM 855 C CA . LEU A 1 110 ? 11.469 -11.227 3.709 1 90.44 110 LEU A CA 1
ATOM 856 C C . LEU A 1 110 ? 10.742 -10.273 2.76 1 90.44 110 LEU A C 1
ATOM 858 O O . LEU A 1 110 ? 10.383 -10.664 1.645 1 90.44 110 LEU A O 1
ATOM 862 N N . VAL A 1 111 ? 10.594 -9.062 3.213 1 88.69 111 VAL A N 1
ATOM 863 C CA . VAL A 1 111 ? 9.984 -8.055 2.355 1 88.69 111 VAL A CA 1
ATOM 864 C C . VAL A 1 111 ? 10.875 -7.801 1.143 1 88.69 111 VAL A C 1
ATOM 866 O O . VAL A 1 111 ? 10.391 -7.703 0.014 1 88.69 111 VAL A O 1
ATOM 869 N N . ALA A 1 112 ? 12.203 -7.664 1.389 1 91.12 112 ALA A N 1
ATOM 870 C CA . ALA A 1 112 ? 13.148 -7.441 0.295 1 91.12 112 ALA A CA 1
ATOM 871 C C . ALA A 1 112 ? 13.109 -8.602 -0.699 1 91.12 112 ALA A C 1
ATOM 873 O O . ALA A 1 112 ? 13.164 -8.383 -1.912 1 91.12 112 ALA A O 1
ATOM 874 N N . MET A 1 113 ? 12.977 -9.828 -0.237 1 93.5 113 MET A N 1
ATOM 875 C CA . MET A 1 113 ? 12.891 -11 -1.098 1 93.5 113 MET A CA 1
ATOM 876 C C . MET A 1 113 ? 11.625 -10.953 -1.956 1 93.5 113 MET A C 1
ATOM 878 O O . MET A 1 113 ? 11.672 -11.258 -3.148 1 93.5 113 MET A O 1
ATOM 882 N N . ASN A 1 114 ? 10.555 -10.508 -1.344 1 93.19 114 ASN A N 1
ATOM 883 C CA . ASN A 1 114 ? 9.297 -10.383 -2.072 1 93.19 114 ASN A CA 1
ATOM 884 C C . ASN A 1 114 ? 9.398 -9.328 -3.176 1 93.19 114 ASN A C 1
ATOM 886 O O . ASN A 1 114 ? 8.828 -9.508 -4.254 1 93.19 114 ASN A O 1
ATOM 890 N N . ASN A 1 115 ? 10.117 -8.266 -2.881 1 92.19 115 ASN A N 1
ATOM 891 C CA . ASN A 1 115 ? 10.281 -7.215 -3.877 1 92.19 115 ASN A CA 1
ATOM 892 C C . ASN A 1 115 ? 11.102 -7.695 -5.07 1 92.19 115 ASN A C 1
ATOM 894 O O . ASN A 1 115 ? 10.789 -7.371 -6.215 1 92.19 115 ASN A O 1
ATOM 898 N N . VAL A 1 116 ? 12.133 -8.484 -4.773 1 95.12 116 VAL A N 1
ATOM 899 C CA . VAL A 1 116 ? 12.922 -9.055 -5.859 1 95.12 116 VAL A CA 1
ATOM 900 C C . VAL A 1 116 ? 12.055 -9.977 -6.707 1 95.12 116 VAL A C 1
ATOM 902 O O . VAL A 1 116 ? 12.078 -9.906 -7.938 1 95.12 116 VAL A O 1
ATOM 905 N N . ALA A 1 117 ? 11.273 -10.828 -5.965 1 94.38 117 ALA A N 1
ATOM 906 C CA . ALA A 1 117 ? 10.414 -11.773 -6.672 1 94.38 117 ALA A CA 1
ATOM 907 C C . ALA A 1 117 ? 9.422 -11.047 -7.574 1 94.38 117 ALA A C 1
ATOM 909 O O . ALA A 1 117 ? 9.172 -11.477 -8.703 1 94.38 117 ALA A O 1
ATOM 910 N N . SER A 1 118 ? 8.875 -9.945 -7.172 1 90.75 118 SER A N 1
ATOM 911 C CA . SER A 1 118 ? 7.922 -9.164 -7.953 1 90.75 118 SER A CA 1
ATOM 912 C C . SER A 1 118 ? 8.562 -8.633 -9.234 1 90.75 118 SER A C 1
ATOM 914 O O . SER A 1 118 ? 7.949 -8.672 -10.305 1 90.75 118 SER A O 1
ATOM 916 N N . THR A 1 119 ? 9.781 -8.133 -9.109 1 91.44 119 THR A N 1
ATOM 917 C CA . THR A 1 119 ? 10.453 -7.602 -10.289 1 91.44 119 THR A CA 1
ATOM 918 C C . THR A 1 119 ? 10.773 -8.719 -11.281 1 91.44 119 THR A C 1
ATOM 920 O O . THR A 1 119 ? 10.758 -8.5 -12.492 1 91.44 119 THR A O 1
ATOM 923 N N . LEU A 1 120 ? 11.047 -9.938 -10.75 1 94 120 LEU A N 1
ATOM 924 C CA . LEU A 1 120 ? 11.281 -11.086 -11.617 1 94 120 LEU A CA 1
ATOM 925 C C . LEU A 1 120 ? 10.016 -11.453 -12.391 1 94 120 LEU A C 1
ATOM 927 O O . LEU A 1 120 ? 10.078 -11.703 -13.594 1 94 120 LEU A O 1
ATOM 931 N N . MET A 1 121 ? 8.93 -11.414 -11.742 1 91 121 MET A N 1
ATOM 932 C CA . MET A 1 121 ? 7.66 -11.758 -12.375 1 91 121 MET A CA 1
ATOM 933 C C . MET A 1 121 ? 7.324 -10.789 -13.5 1 91 121 MET A C 1
ATOM 935 O O . MET A 1 121 ? 6.801 -11.188 -14.539 1 91 121 MET A O 1
ATOM 939 N N . TRP A 1 122 ? 7.652 -9.508 -13.375 1 86.75 122 TRP A N 1
ATOM 940 C CA . TRP A 1 122 ? 7.402 -8.5 -14.406 1 86.75 122 TRP A CA 1
ATOM 941 C C . TRP A 1 122 ? 8.25 -8.773 -15.648 1 86.75 122 TRP A C 1
ATOM 943 O O . TRP A 1 122 ? 7.895 -8.352 -16.75 1 86.75 122 TRP A O 1
ATOM 953 N N . GLN A 1 123 ? 9.352 -9.539 -15.391 1 90.81 123 GLN A N 1
ATOM 954 C CA . GLN A 1 123 ? 10.242 -9.867 -16.5 1 90.81 123 GLN A CA 1
ATOM 955 C C . GLN A 1 123 ? 9.914 -11.234 -17.078 1 90.81 123 GLN A C 1
ATOM 957 O O . GLN A 1 123 ? 10.625 -11.734 -17.953 1 90.81 123 GLN A O 1
ATOM 962 N N . GLY A 1 124 ? 8.945 -11.953 -16.5 1 89.94 124 GLY A N 1
ATOM 963 C CA . GLY A 1 124 ? 8.555 -13.273 -16.969 1 89.94 124 GLY A CA 1
ATOM 964 C C . GLY A 1 124 ? 9.406 -14.391 -16.406 1 89.94 124 GLY A C 1
ATOM 965 O O . GLY A 1 124 ? 9.336 -15.531 -16.859 1 89.94 124 GLY A O 1
ATOM 966 N N . LYS A 1 125 ? 10.234 -14.086 -15.523 1 93.94 125 LYS A N 1
ATOM 967 C CA . LYS A 1 125 ? 11.078 -15.078 -14.859 1 93.94 125 LYS A CA 1
ATOM 968 C C . LYS A 1 125 ? 10.344 -15.742 -13.695 1 93.94 125 LYS A C 1
ATOM 970 O O . LYS A 1 125 ? 10.805 -15.695 -12.555 1 93.94 125 LYS A O 1
ATOM 975 N N . TYR A 1 126 ? 9.266 -16.469 -13.992 1 94 126 TYR A N 1
ATOM 976 C CA . TYR A 1 126 ? 8.32 -16.984 -13.008 1 94 126 TYR A CA 1
ATOM 977 C C . TYR A 1 126 ? 8.945 -18.094 -12.18 1 94 126 TYR A C 1
ATOM 979 O O . TYR A 1 126 ? 8.68 -18.219 -10.984 1 94 126 TYR A O 1
ATOM 987 N N . ARG A 1 127 ? 9.727 -18.891 -12.766 1 95.44 127 ARG A N 1
ATOM 988 C CA . ARG A 1 127 ? 10.336 -20.016 -12.039 1 95.44 127 ARG A CA 1
ATOM 989 C C . ARG A 1 127 ? 11.266 -19.5 -10.938 1 95.44 127 ARG A C 1
ATOM 991 O O . ARG A 1 127 ? 11.25 -20.016 -9.82 1 95.44 127 ARG A O 1
ATOM 998 N N . GLU A 1 128 ? 12.109 -18.547 -11.352 1 96.12 128 GLU A N 1
ATOM 999 C CA . GLU A 1 128 ? 13 -17.953 -10.352 1 96.12 128 GLU A CA 1
ATOM 1000 C C . GLU A 1 128 ? 12.203 -17.266 -9.242 1 96.12 128 GLU A C 1
ATOM 1002 O O . GLU A 1 128 ? 12.547 -17.391 -8.062 1 96.12 128 GLU A O 1
ATOM 1007 N N . ALA A 1 129 ? 11.172 -16.562 -9.594 1 95.75 129 ALA A N 1
ATOM 1008 C CA . ALA A 1 129 ? 10.305 -15.883 -8.633 1 95.75 129 ALA A CA 1
ATOM 1009 C C . ALA A 1 129 ? 9.641 -16.891 -7.695 1 95.75 129 ALA A C 1
ATOM 1011 O O . ALA A 1 129 ? 9.531 -16.641 -6.492 1 95.75 129 ALA A O 1
ATOM 1012 N N . GLU A 1 130 ? 9.211 -18.016 -8.25 1 95.62 130 GLU A N 1
ATOM 1013 C CA . GLU A 1 130 ? 8.586 -19.062 -7.449 1 95.62 130 GLU A CA 1
ATOM 1014 C C . GLU A 1 130 ? 9.523 -19.547 -6.348 1 95.62 130 GLU A C 1
ATOM 1016 O O . GLU A 1 130 ? 9.102 -19.703 -5.199 1 95.62 130 GLU A O 1
ATOM 1021 N N . GLY A 1 131 ? 10.742 -19.781 -6.727 1 95.06 131 GLY A N 1
ATOM 1022 C CA . GLY A 1 131 ? 11.719 -20.234 -5.746 1 95.06 131 GLY A CA 1
ATOM 1023 C C . GLY A 1 131 ? 11.914 -19.25 -4.605 1 95.06 131 GLY A C 1
ATOM 1024 O O . GLY A 1 131 ? 11.938 -19.656 -3.438 1 95.06 131 GLY A O 1
ATOM 1025 N N . LEU A 1 132 ? 12.039 -18.031 -4.918 1 95.25 132 LEU A N 1
ATOM 1026 C CA . LEU A 1 132 ? 12.25 -17 -3.916 1 95.25 132 LEU A CA 1
ATOM 1027 C C . LEU A 1 132 ? 11.008 -16.828 -3.039 1 95.25 132 LEU A C 1
ATOM 1029 O O . LEU A 1 132 ? 11.125 -16.672 -1.821 1 95.25 132 LEU A O 1
ATOM 1033 N N . LEU A 1 133 ? 9.844 -16.938 -3.627 1 94.56 133 LEU A N 1
ATOM 1034 C CA . LEU A 1 133 ? 8.594 -16.734 -2.9 1 94.56 133 LEU A CA 1
ATOM 1035 C C . LEU A 1 133 ? 8.312 -17.906 -1.966 1 94.56 133 LEU A C 1
ATOM 1037 O O . LEU A 1 133 ? 7.75 -17.734 -0.886 1 94.56 133 LEU A O 1
ATOM 1041 N N . GLN A 1 134 ? 8.727 -19.109 -2.336 1 93.12 134 GLN A N 1
ATOM 1042 C CA . GLN A 1 134 ? 8.602 -20.266 -1.444 1 93.12 134 GLN A CA 1
ATOM 1043 C C . GLN A 1 134 ? 9.438 -20.062 -0.182 1 93.12 134 GLN A C 1
ATOM 1045 O O . GLN A 1 134 ? 8.984 -20.375 0.922 1 93.12 134 GLN A O 1
ATOM 1050 N N . GLN A 1 135 ? 10.602 -19.562 -0.453 1 93.06 135 GLN A N 1
ATOM 1051 C CA . GLN A 1 135 ? 11.469 -19.281 0.688 1 93.06 135 GLN A CA 1
ATOM 1052 C C . GLN A 1 135 ? 10.875 -18.203 1.581 1 93.06 135 GLN A C 1
ATOM 1054 O O . GLN A 1 135 ? 10.898 -18.312 2.809 1 93.06 135 GLN A O 1
ATOM 1059 N N . THR A 1 136 ? 10.391 -17.156 0.965 1 92.69 136 THR A N 1
ATOM 1060 C CA . THR A 1 136 ? 9.789 -16.047 1.698 1 92.69 136 THR A CA 1
ATOM 1061 C C . THR A 1 136 ? 8.57 -16.516 2.492 1 92.69 136 THR A C 1
ATOM 1063 O O . THR A 1 136 ? 8.367 -16.109 3.635 1 92.69 136 THR A O 1
ATOM 1066 N N . LEU A 1 137 ? 7.766 -17.375 1.854 1 90.75 137 LEU A N 1
ATOM 1067 C CA . LEU A 1 137 ? 6.578 -17.906 2.523 1 90.75 137 LEU A CA 1
ATOM 1068 C C . LEU A 1 137 ? 6.965 -18.734 3.748 1 90.75 137 LEU A C 1
ATOM 1070 O O . LEU A 1 137 ? 6.379 -18.562 4.82 1 90.75 137 LEU A O 1
ATOM 1074 N N . THR A 1 138 ? 7.91 -19.578 3.623 1 89.06 138 THR A N 1
ATOM 1075 C CA . THR A 1 138 ? 8.391 -20.391 4.734 1 89.06 138 THR A CA 1
ATOM 1076 C C . THR A 1 138 ? 8.898 -19.516 5.871 1 89.06 138 THR A C 1
ATOM 1078 O O . THR A 1 138 ? 8.602 -19.75 7.039 1 89.06 138 THR A O 1
ATOM 1081 N N . GLY A 1 139 ? 9.68 -18.484 5.523 1 88.88 139 GLY A N 1
ATOM 1082 C CA . GLY A 1 139 ? 10.18 -17.562 6.527 1 88.88 139 GLY A CA 1
ATOM 1083 C C . GLY A 1 139 ? 9.07 -16.812 7.25 1 88.88 139 GLY A C 1
ATOM 1084 O O . GLY A 1 139 ? 9.117 -16.656 8.469 1 88.88 139 GLY A O 1
ATOM 1085 N N . ASN A 1 140 ? 8.109 -16.297 6.504 1 87.75 140 ASN A N 1
ATOM 1086 C CA . ASN A 1 140 ? 6.984 -15.594 7.105 1 87.75 140 ASN A CA 1
ATOM 1087 C C . ASN A 1 140 ? 6.199 -16.5 8.055 1 87.75 140 ASN A C 1
ATOM 1089 O O . ASN A 1 140 ? 5.742 -16.047 9.109 1 87.75 140 ASN A O 1
ATOM 1093 N N . GLN A 1 141 ? 6 -17.734 7.656 1 85.31 141 GLN A N 1
ATOM 1094 C CA . GLN A 1 141 ? 5.289 -18.688 8.5 1 85.31 141 GLN A CA 1
ATOM 1095 C C . GLN A 1 141 ? 6.047 -18.938 9.805 1 85.31 141 GLN A C 1
ATOM 1097 O O . GLN A 1 141 ? 5.438 -19.125 10.859 1 85.31 141 GLN A O 1
ATOM 1102 N N . GLU A 1 142 ? 7.297 -18.859 9.742 1 85.69 142 GLU A N 1
ATOM 1103 C CA . GLU A 1 142 ? 8.125 -19.062 10.922 1 85.69 142 GLU A CA 1
ATOM 1104 C C . GLU A 1 142 ? 8.07 -17.859 11.859 1 85.69 142 GLU A C 1
ATOM 1106 O O . GLU A 1 142 ? 8.031 -18.016 13.086 1 85.69 142 GLU A O 1
ATOM 1111 N N . VAL A 1 143 ? 8.086 -16.734 11.289 1 83.94 143 VAL A N 1
ATOM 1112 C CA . VAL A 1 143 ? 8.203 -15.516 12.086 1 83.94 143 VAL A CA 1
ATOM 1113 C C . VAL A 1 143 ? 6.824 -15.117 12.617 1 83.94 143 VAL A C 1
ATOM 1115 O O . VAL A 1 143 ? 6.688 -14.758 13.789 1 83.94 143 VAL A O 1
ATOM 1118 N N . PHE A 1 144 ? 5.812 -15.055 11.828 1 76.44 144 PHE A N 1
ATOM 1119 C CA . PHE A 1 144 ? 4.543 -14.43 12.188 1 76.44 144 PHE A CA 1
ATOM 1120 C C . PHE A 1 144 ? 3.457 -15.484 12.367 1 76.44 144 PHE A C 1
ATOM 1122 O O . PHE A 1 144 ? 2.416 -15.211 12.977 1 76.44 144 PHE A O 1
ATOM 1129 N N . GLY A 1 145 ? 3.674 -16.594 11.922 1 73.69 145 GLY A N 1
ATOM 1130 C CA . GLY A 1 145 ? 2.607 -17.578 11.867 1 73.69 145 GLY A CA 1
ATOM 1131 C C . GLY A 1 145 ? 1.785 -17.5 10.594 1 73.69 145 GLY A C 1
ATOM 1132 O O . GLY A 1 145 ? 1.934 -16.562 9.812 1 73.69 145 GLY A O 1
ATOM 1133 N N . ALA A 1 146 ? 0.872 -18.328 10.352 1 68.69 146 ALA A N 1
ATOM 1134 C CA . ALA A 1 146 ? 0.183 -18.531 9.078 1 68.69 146 ALA A CA 1
ATOM 1135 C C . ALA A 1 146 ? -0.871 -17.469 8.836 1 68.69 146 ALA A C 1
ATOM 1137 O O . ALA A 1 146 ? -1.174 -17.125 7.691 1 68.69 146 ALA A O 1
ATOM 1138 N N . ASP A 1 147 ? -1.292 -16.766 9.906 1 68 147 ASP A N 1
ATOM 1139 C CA . ASP A 1 147 ? -2.436 -15.867 9.773 1 68 147 ASP A CA 1
ATOM 1140 C C . ASP A 1 147 ? -1.982 -14.414 9.664 1 68 147 ASP A C 1
ATOM 1142 O O . ASP A 1 147 ? -2.811 -13.5 9.562 1 68 147 ASP A O 1
ATOM 1146 N N . HIS A 1 148 ? -0.768 -14.188 9.633 1 71.06 148 HIS A N 1
ATOM 1147 C CA . HIS A 1 148 ? -0.29 -12.812 9.617 1 71.06 148 HIS A CA 1
ATOM 1148 C C . HIS A 1 148 ? -0.341 -12.227 8.211 1 71.06 148 HIS A C 1
ATOM 1150 O O . HIS A 1 148 ? -0.076 -12.922 7.23 1 71.06 148 HIS A O 1
ATOM 1156 N N . PRO A 1 149 ? -0.656 -10.953 7.973 1 68.25 149 PRO A N 1
ATOM 1157 C CA . PRO A 1 149 ? -0.742 -10.297 6.668 1 68.25 149 PRO A CA 1
ATOM 1158 C C . PRO A 1 149 ? 0.515 -10.492 5.824 1 68.25 149 PRO A C 1
ATOM 1160 O O . PRO A 1 149 ? 0.426 -10.633 4.602 1 68.25 149 PRO A O 1
ATOM 1163 N N . GLY A 1 150 ? 1.673 -10.508 6.453 1 67.38 150 GLY A N 1
ATOM 1164 C CA . GLY A 1 150 ? 2.916 -10.773 5.746 1 67.38 150 GLY A CA 1
ATOM 1165 C C . GLY A 1 150 ? 2.936 -12.125 5.055 1 67.38 150 GLY A C 1
ATOM 1166 O O . GLY A 1 150 ? 3.43 -12.242 3.932 1 67.38 150 GLY A O 1
ATOM 1167 N N . ALA A 1 151 ? 2.326 -13.133 5.656 1 73.75 151 ALA A N 1
ATOM 1168 C CA . ALA A 1 151 ? 2.23 -14.469 5.062 1 73.75 151 ALA A CA 1
ATOM 1169 C C . ALA A 1 151 ? 1.233 -14.484 3.908 1 73.75 151 ALA A C 1
ATOM 1171 O O . ALA A 1 151 ? 1.476 -15.125 2.881 1 73.75 151 ALA A O 1
ATOM 1172 N N . LEU A 1 152 ? 0.268 -13.625 3.949 1 75.88 152 LEU A N 1
ATOM 1173 C CA . LEU A 1 152 ? -0.769 -13.586 2.922 1 75.88 152 LEU A CA 1
ATOM 1174 C C . LEU A 1 152 ? -0.238 -12.953 1.638 1 75.88 152 LEU A C 1
ATOM 1176 O O . LEU A 1 152 ? -0.547 -13.43 0.54 1 75.88 152 LEU A O 1
ATOM 1180 N N . THR A 1 153 ? 0.582 -11.945 1.871 1 80.31 153 THR A N 1
ATOM 1181 C CA . THR A 1 153 ? 1.188 -11.297 0.71 1 80.31 153 THR A CA 1
ATOM 1182 C C . THR A 1 153 ? 2.086 -12.273 -0.042 1 80.31 153 THR A C 1
ATOM 1184 O O . THR A 1 153 ? 2.1 -12.289 -1.274 1 80.31 153 THR A O 1
ATOM 1187 N N . SER A 1 154 ? 2.83 -13.102 0.713 1 84 154 SER A N 1
ATOM 1188 C CA . SER A 1 154 ? 3.699 -14.086 0.088 1 84 154 SER A CA 1
ATOM 1189 C C . SER A 1 154 ? 2.889 -15.148 -0.646 1 84 154 SER A C 1
ATOM 1191 O O . SER A 1 154 ? 3.277 -15.602 -1.726 1 84 154 SER A O 1
ATOM 1193 N N . VAL A 1 155 ? 1.808 -15.523 -0.104 1 84.56 155 VAL A 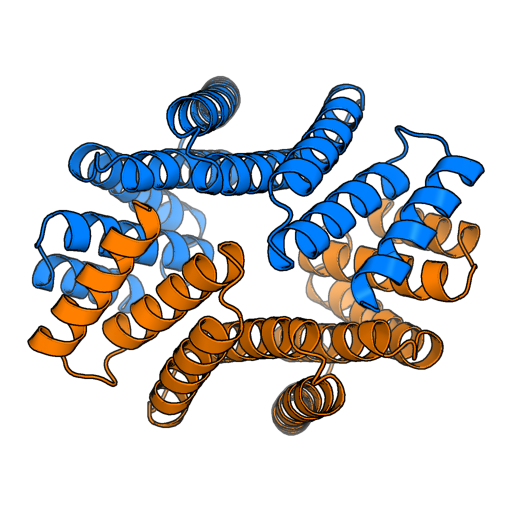N 1
ATOM 1194 C CA . VAL A 1 155 ? 0.938 -16.516 -0.718 1 84.56 155 VAL A CA 1
ATOM 1195 C C . VAL A 1 155 ? 0.378 -15.977 -2.031 1 84.56 155 VAL A C 1
ATOM 1197 O O . VAL A 1 155 ? 0.363 -16.688 -3.045 1 84.56 155 VAL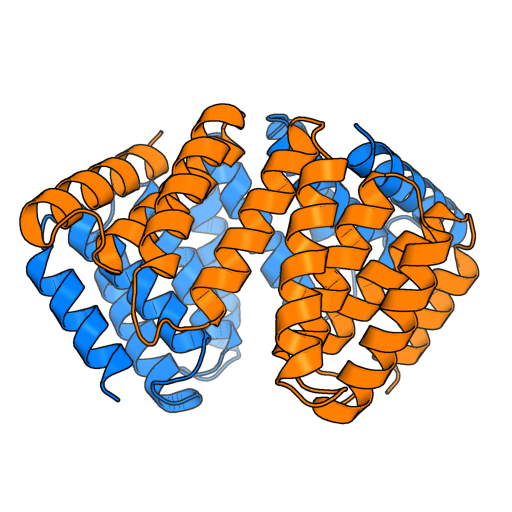 A O 1
ATOM 1200 N N . ASP A 1 156 ? 0.011 -14.773 -2.031 1 86.69 156 ASP A N 1
ATOM 1201 C CA . ASP A 1 156 ? -0.534 -14.148 -3.23 1 86.69 156 ASP A CA 1
ATOM 1202 C C . ASP A 1 156 ? 0.51 -14.094 -4.344 1 86.69 156 ASP A C 1
ATOM 1204 O O . ASP A 1 156 ? 0.226 -14.453 -5.488 1 86.69 156 ASP A O 1
ATOM 1208 N N . ASN A 1 157 ? 1.65 -13.602 -3.936 1 89.56 157 ASN A N 1
ATOM 1209 C CA . ASN A 1 157 ? 2.705 -13.477 -4.938 1 89.56 157 ASN A CA 1
ATOM 1210 C C . ASN A 1 157 ? 3.117 -14.844 -5.488 1 89.56 157 ASN A C 1
ATOM 1212 O O . ASN A 1 157 ? 3.385 -14.977 -6.684 1 89.56 157 ASN A O 1
ATOM 1216 N N . LEU A 1 158 ? 3.148 -15.805 -4.57 1 91.75 158 LEU A N 1
ATOM 1217 C CA . LEU A 1 158 ? 3.449 -17.156 -5.027 1 91.75 158 LEU A CA 1
ATOM 1218 C C . LEU A 1 158 ? 2.369 -17.656 -5.973 1 91.75 158 LEU A C 1
ATOM 1220 O O . LEU A 1 158 ? 2.674 -18.297 -6.992 1 91.75 158 LEU A O 1
ATOM 1224 N N . GLY A 1 159 ? 1.133 -17.438 -5.621 1 90.19 159 GLY A N 1
ATOM 1225 C CA . GLY A 1 159 ? 0.035 -17.828 -6.5 1 90.19 159 GLY A CA 1
ATOM 1226 C C . GLY A 1 159 ? 0.156 -17.234 -7.895 1 90.19 159 GLY A C 1
ATOM 1227 O O . GLY A 1 159 ? -0.085 -17.938 -8.883 1 90.19 159 GLY A O 1
ATOM 1228 N N . PHE A 1 160 ? 0.597 -16.062 -7.992 1 90.81 160 PHE A N 1
ATOM 1229 C CA . PHE A 1 160 ? 0.718 -15.406 -9.289 1 90.81 160 PHE A CA 1
ATOM 1230 C C . PHE A 1 160 ? 1.918 -15.938 -10.062 1 90.81 160 PHE A C 1
ATOM 1232 O O . PHE A 1 160 ? 1.871 -16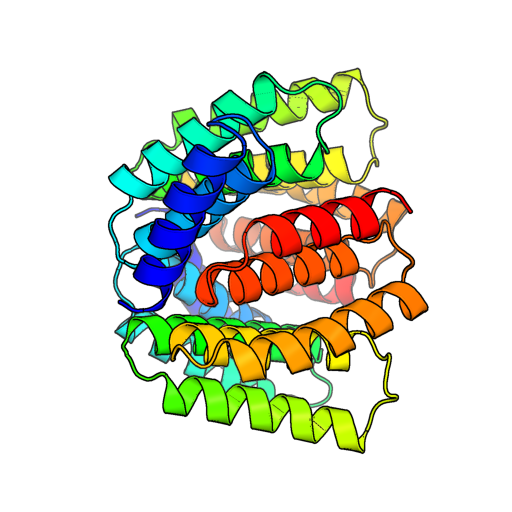.062 -11.281 1 90.81 160 PHE A O 1
ATOM 1239 N N . ALA A 1 161 ? 2.998 -16.156 -9.32 1 93.12 161 ALA A N 1
ATOM 1240 C CA . ALA A 1 161 ? 4.133 -16.781 -9.992 1 93.12 161 ALA A CA 1
ATOM 1241 C C . ALA A 1 161 ? 3.734 -18.125 -10.594 1 93.12 161 ALA A C 1
ATOM 1243 O O . ALA A 1 161 ? 4.086 -18.438 -11.734 1 93.12 161 ALA A O 1
ATOM 1244 N N . LEU A 1 162 ? 2.959 -18.875 -9.852 1 93.56 162 LEU A N 1
ATOM 1245 C CA . LEU A 1 162 ? 2.496 -20.172 -10.312 1 93.56 162 LEU A CA 1
ATOM 1246 C C . LEU A 1 162 ? 1.532 -20.031 -11.484 1 93.56 162 LEU A C 1
ATOM 1248 O O . LEU A 1 162 ? 1.575 -20.812 -12.43 1 93.56 162 LEU A O 1
ATOM 1252 N N . ALA A 1 163 ? 0.717 -19.062 -11.422 1 89.88 163 ALA A N 1
ATOM 1253 C CA . ALA A 1 163 ? -0.191 -18.781 -12.531 1 89.88 163 ALA A CA 1
ATOM 1254 C C . ALA A 1 163 ? 0.584 -18.438 -13.805 1 89.88 163 ALA A C 1
ATOM 1256 O O . ALA A 1 163 ? 0.193 -18.844 -14.898 1 89.88 163 ALA A O 1
ATOM 1257 N N . GLY A 1 164 ? 1.635 -17.609 -13.617 1 90.19 164 GLY A N 1
ATOM 1258 C CA . GLY A 1 164 ? 2.496 -17.312 -14.75 1 90.19 164 GLY A CA 1
ATOM 1259 C C . GLY A 1 164 ? 3.086 -18.547 -15.398 1 90.19 164 GLY A C 1
ATOM 1260 O O . GLY A 1 164 ? 3.346 -18.562 -16.609 1 90.19 164 GLY A O 1
ATOM 1261 N N . LEU A 1 165 ? 3.234 -19.594 -14.562 1 92.88 165 LEU A N 1
ATOM 1262 C CA . LEU A 1 165 ? 3.766 -20.859 -15.039 1 92.88 165 LEU A CA 1
ATOM 1263 C C . LEU A 1 165 ? 2.645 -21.766 -15.547 1 92.88 165 LEU A C 1
ATOM 1265 O O . LEU A 1 165 ? 2.896 -22.891 -15.984 1 92.88 165 LEU A O 1
ATOM 1269 N N . GLY A 1 166 ? 1.417 -21.328 -15.43 1 89.94 166 GLY A N 1
ATOM 1270 C CA . GLY A 1 166 ? 0.271 -22.094 -15.891 1 89.94 166 GLY A CA 1
ATOM 1271 C C . GLY A 1 166 ? -0.189 -23.141 -14.891 1 89.94 166 GLY A C 1
ATOM 1272 O O . GLY A 1 166 ? -0.97 -24.031 -15.227 1 89.94 166 GLY A O 1
ATOM 1273 N N . LYS A 1 167 ? 0.292 -23.062 -13.68 1 92.31 167 LYS A N 1
ATOM 1274 C CA . LYS A 1 167 ? -0.027 -24.031 -12.625 1 92.31 167 LYS A CA 1
ATOM 1275 C C . LYS A 1 167 ? -1.13 -23.484 -11.719 1 92.31 167 LYS A C 1
ATOM 1277 O O . LYS A 1 167 ? -0.921 -23.312 -10.516 1 92.31 167 LYS A O 1
ATOM 1282 N N . TYR A 1 168 ? -2.338 -23.375 -12.141 1 90.19 168 TYR A N 1
ATOM 1283 C CA . TYR A 1 168 ? -3.439 -22.734 -11.43 1 90.19 168 TYR A CA 1
ATOM 1284 C C . TYR A 1 168 ? -3.893 -23.578 -10.242 1 90.19 168 TYR A C 1
ATOM 1286 O O . TYR A 1 168 ? -4.203 -23.047 -9.18 1 90.19 168 TYR A O 1
ATOM 1294 N N . LYS A 1 169 ? -3.891 -24.828 -10.383 1 90.75 169 LYS A N 1
ATOM 1295 C CA . LYS A 1 169 ? -4.312 -25.688 -9.289 1 90.75 169 LYS A CA 1
ATOM 1296 C C . LYS A 1 169 ? -3.297 -25.672 -8.148 1 90.75 169 LYS A C 1
ATOM 1298 O O . LYS A 1 169 ? -3.674 -25.688 -6.977 1 90.75 169 LYS A O 1
ATOM 1303 N N . ASP A 1 170 ? -2.115 -25.609 -8.562 1 90.94 170 ASP A N 1
ATOM 1304 C CA . ASP A 1 170 ? -1.076 -25.5 -7.543 1 90.94 170 ASP A CA 1
ATOM 1305 C C . ASP A 1 170 ? -1.189 -24.172 -6.793 1 90.94 170 ASP A C 1
ATOM 1307 O O . ASP A 1 170 ? -0.985 -24.125 -5.578 1 90.94 170 ASP A O 1
ATOM 1311 N N . ALA A 1 171 ? -1.469 -23.156 -7.504 1 89.75 171 ALA A N 1
ATOM 1312 C CA . ALA A 1 171 ? -1.647 -21.844 -6.906 1 89.75 171 ALA A CA 1
ATOM 1313 C C . ALA A 1 171 ? -2.768 -21.859 -5.867 1 89.75 171 ALA A C 1
ATOM 1315 O O . ALA A 1 171 ? -2.617 -21.297 -4.773 1 89.75 171 ALA A O 1
ATOM 1316 N N . GLU A 1 172 ? -3.812 -22.516 -6.211 1 87.06 172 GLU A N 1
ATOM 1317 C CA . GLU A 1 172 ? -4.949 -22.609 -5.301 1 87.06 172 GLU A CA 1
ATOM 1318 C C . GLU A 1 172 ? -4.598 -23.453 -4.07 1 87.06 172 GLU A C 1
ATOM 1320 O O . GLU A 1 172 ? -5.008 -23.125 -2.955 1 87.06 172 GLU A O 1
ATOM 1325 N N . ALA A 1 173 ? -3.945 -24.531 -4.309 1 86.5 173 ALA A N 1
ATOM 1326 C CA . ALA A 1 173 ? -3.547 -25.391 -3.209 1 86.5 173 ALA A CA 1
ATOM 1327 C C . ALA A 1 173 ? -2.658 -24.656 -2.213 1 86.5 173 ALA A C 1
ATOM 1329 O O . ALA A 1 173 ? -2.775 -24.844 -1.001 1 86.5 173 ALA A O 1
ATOM 1330 N N . MET A 1 174 ? -1.80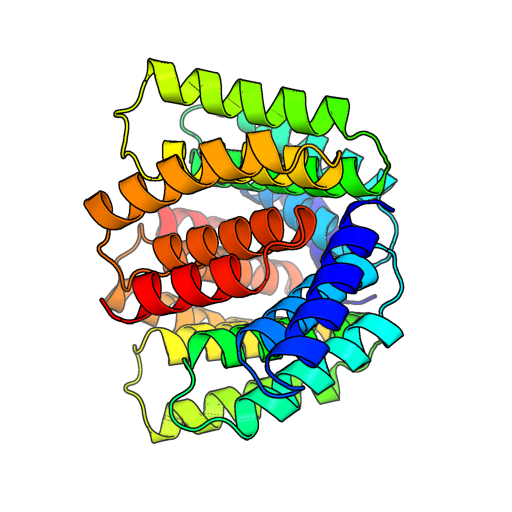4 -23.844 -2.73 1 81.06 174 MET A N 1
ATOM 1331 C CA . MET A 1 174 ? -0.926 -23.062 -1.865 1 81.06 174 MET A CA 1
ATOM 1332 C C . MET A 1 174 ? -1.726 -22.047 -1.049 1 81.06 174 MET A C 1
ATOM 1334 O O . MET A 1 174 ? -1.438 -21.828 0.129 1 81.06 174 MET A O 1
ATOM 1338 N N . HIS A 1 175 ? -2.732 -21.484 -1.685 1 77.38 175 HIS A N 1
ATOM 1339 C CA . HIS A 1 175 ? -3.592 -20.531 -0.992 1 77.38 175 HIS A CA 1
ATOM 1340 C C . HIS A 1 175 ? -4.379 -21.203 0.125 1 77.38 175 HIS A C 1
ATOM 1342 O O . HIS A 1 175 ? -4.496 -20.656 1.226 1 77.38 175 HIS A O 1
ATOM 1348 N N . GLN A 1 176 ? -4.801 -22.359 -0.124 1 78.44 176 GLN A N 1
ATOM 1349 C CA . GLN A 1 176 ? -5.582 -23.109 0.858 1 78.44 176 GLN A CA 1
ATOM 1350 C C . GLN A 1 176 ? -4.711 -23.562 2.027 1 78.44 176 GLN A C 1
ATOM 1352 O O . GLN A 1 176 ? -5.137 -23.516 3.182 1 78.44 176 GLN A O 1
ATOM 1357 N N . GLN A 1 177 ? -3.604 -23.875 1.689 1 76.5 177 GLN A N 1
ATOM 1358 C CA . GLN A 1 177 ? -2.688 -24.344 2.723 1 76.5 177 GLN A CA 1
ATOM 1359 C C . GLN A 1 177 ? -2.258 -23.203 3.641 1 76.5 177 GLN A C 1
ATOM 1361 O O . GLN A 1 177 ? -2.146 -23.391 4.855 1 76.5 177 GLN A O 1
ATOM 1366 N N . ALA A 1 178 ? -2.023 -22.109 3.053 1 71.19 178 ALA A N 1
ATOM 1367 C CA . ALA A 1 178 ? -1.558 -20.969 3.836 1 71.19 178 ALA A CA 1
ATOM 1368 C C . ALA A 1 178 ? -2.676 -20.406 4.715 1 71.19 178 ALA A C 1
ATOM 1370 O O . ALA A 1 178 ? -2.418 -19.891 5.809 1 71.19 178 ALA A O 1
ATOM 1371 N N . LEU A 1 179 ? -3.93 -20.516 4.246 1 64 179 LEU A N 1
ATOM 1372 C CA . LEU A 1 179 ? -5.059 -19.984 4.996 1 64 179 LEU A CA 1
ATOM 1373 C C . LEU A 1 179 ? -5.57 -21 6.012 1 64 179 LEU A C 1
ATOM 1375 O O . LEU A 1 179 ? -6.258 -20.641 6.969 1 64 179 LEU A O 1
ATOM 1379 N N . ALA A 1 180 ? -5.414 -22.297 5.715 1 59.09 180 ALA A N 1
ATOM 1380 C CA . ALA A 1 180 ? -5.863 -23.344 6.645 1 59.09 180 ALA A CA 1
ATOM 1381 C C . ALA A 1 180 ? -5.02 -23.328 7.918 1 59.09 180 ALA A C 1
ATOM 1383 O O . ALA A 1 180 ? -5.391 -23.953 8.922 1 59.09 180 ALA A O 1
ATOM 1384 N N . VAL A 1 181 ? -4.09 -22.641 7.957 1 47.72 181 VAL A N 1
ATOM 1385 C CA . VAL A 1 181 ? -3.33 -22.75 9.203 1 47.72 181 VAL A CA 1
ATOM 1386 C C . VAL A 1 181 ? -3.74 -21.609 10.148 1 47.72 181 VAL A C 1
ATOM 1388 O O . VAL A 1 181 ? -4.008 -20.5 9.703 1 47.72 181 VAL A O 1
ATOM 1391 N N . MET B 1 1 ? 3.955 -3.516 -19.594 1 55.16 1 MET B N 1
ATOM 1392 C CA . MET B 1 1 ? 3.178 -4.477 -20.375 1 55.16 1 MET B CA 1
ATOM 1393 C C . MET B 1 1 ? 3.125 -5.828 -19.656 1 55.16 1 MET B C 1
ATOM 1395 O O . MET B 1 1 ? 2.041 -6.344 -19.391 1 55.16 1 MET B O 1
ATOM 1399 N N . GLU B 1 2 ? 4.238 -6.207 -19.016 1 70.25 2 GLU B N 1
ATOM 1400 C CA . GLU B 1 2 ? 4.371 -7.613 -18.641 1 70.25 2 GLU B CA 1
ATOM 1401 C C . GLU B 1 2 ? 3.613 -7.922 -17.359 1 70.25 2 GLU B C 1
ATOM 1403 O O . GLU B 1 2 ? 2.949 -8.953 -17.25 1 70.25 2 GLU B O 1
ATOM 1408 N N . GLY B 1 3 ? 3.463 -6.938 -16.516 1 78.88 3 GLY B N 1
ATOM 1409 C CA . GLY B 1 3 ? 2.67 -7.191 -15.328 1 78.88 3 GLY B CA 1
ATOM 1410 C C . GLY B 1 3 ? 1.19 -7.355 -15.617 1 78.88 3 GLY B C 1
ATOM 1411 O O . GLY B 1 3 ? 0.53 -8.219 -15.031 1 78.88 3 GLY B O 1
ATOM 1412 N N . GLU B 1 4 ? 0.773 -6.621 -16.531 1 88.94 4 GLU B N 1
ATOM 1413 C CA . GLU B 1 4 ? -0.626 -6.711 -16.938 1 88.94 4 GLU B CA 1
ATOM 1414 C C . GLU B 1 4 ? -0.934 -8.07 -17.547 1 88.94 4 GLU B C 1
ATOM 1416 O O . GLU B 1 4 ? -1.984 -8.656 -17.281 1 88.94 4 GLU B O 1
ATOM 1421 N N . ILE B 1 5 ? -0.046 -8.562 -18.375 1 89.81 5 ILE B N 1
ATOM 1422 C CA . ILE B 1 5 ? -0.228 -9.844 -19.047 1 89.81 5 ILE B CA 1
ATOM 1423 C C . ILE B 1 5 ? -0.353 -10.953 -18 1 89.81 5 ILE B C 1
ATOM 1425 O O . ILE B 1 5 ? -1.223 -11.82 -18.109 1 89.81 5 ILE B O 1
ATOM 1429 N N . LEU B 1 6 ? 0.469 -10.875 -17.062 1 88.31 6 LEU B N 1
ATOM 1430 C CA . LEU B 1 6 ? 0.451 -11.875 -16 1 88.31 6 LEU B CA 1
ATOM 1431 C C . LEU B 1 6 ? -0.905 -11.898 -15.305 1 88.31 6 LEU B C 1
ATOM 1433 O O . LEU B 1 6 ? -1.504 -12.961 -15.133 1 88.31 6 LEU B O 1
ATOM 1437 N N . TYR B 1 7 ? -1.394 -10.766 -14.922 1 92.12 7 TYR B N 1
ATOM 1438 C CA . TYR B 1 7 ? -2.596 -10.727 -14.094 1 92.12 7 TYR B CA 1
ATOM 1439 C C . TYR B 1 7 ? -3.842 -10.977 -14.938 1 92.12 7 TYR B C 1
ATOM 1441 O O . TYR B 1 7 ? -4.824 -11.539 -14.453 1 92.12 7 TYR B O 1
ATOM 1449 N N . ARG B 1 8 ? -3.766 -10.625 -16.203 1 94.38 8 ARG B N 1
ATOM 1450 C CA . ARG B 1 8 ? -4.859 -10.977 -17.094 1 94.38 8 ARG B CA 1
ATOM 1451 C C . ARG B 1 8 ? -4.938 -12.492 -17.281 1 94.38 8 ARG B C 1
ATOM 1453 O O . ARG B 1 8 ? -6.031 -13.062 -17.297 1 94.38 8 ARG B O 1
ATOM 1460 N N . LYS B 1 9 ? -3.787 -13.07 -17.453 1 92.44 9 LYS B N 1
ATOM 1461 C CA . LYS B 1 9 ? -3.73 -14.523 -17.578 1 92.44 9 LYS B CA 1
ATOM 1462 C C . LYS B 1 9 ? -4.234 -15.203 -16.312 1 92.44 9 LYS B C 1
ATOM 1464 O O . LYS B 1 9 ? -5.008 -16.156 -16.375 1 92.44 9 LYS B O 1
ATOM 1469 N N . ALA B 1 10 ? -3.764 -14.758 -15.242 1 92.69 10 ALA B N 1
ATOM 1470 C CA . ALA B 1 10 ? -4.199 -15.32 -13.961 1 92.69 10 ALA B CA 1
ATOM 1471 C C . ALA B 1 10 ? -5.707 -15.164 -13.781 1 92.69 10 ALA B C 1
ATOM 1473 O O . ALA B 1 10 ? -6.383 -16.094 -13.344 1 92.69 10 ALA B O 1
ATOM 1474 N N . LEU B 1 11 ? -6.195 -13.984 -14.031 1 95.12 11 LEU B N 1
ATOM 1475 C CA . LEU B 1 11 ? -7.625 -13.727 -13.906 1 95.12 11 LEU B CA 1
ATOM 1476 C C . LEU B 1 11 ? -8.43 -14.688 -14.766 1 95.12 11 LEU B C 1
ATOM 1478 O O . LEU B 1 11 ? -9.383 -15.312 -14.289 1 95.12 11 LEU B O 1
ATOM 1482 N N . SER B 1 12 ? -8.016 -14.789 -15.984 1 95.44 12 SER B N 1
ATOM 1483 C CA . SER B 1 12 ? -8.711 -15.688 -16.906 1 95.44 12 SER B CA 1
ATOM 1484 C C . SER B 1 12 ? -8.578 -17.141 -16.469 1 95.44 12 SER B C 1
ATOM 1486 O O . SER B 1 12 ? -9.555 -17.891 -16.5 1 95.44 12 SER B O 1
ATOM 1488 N N . GLY B 1 13 ? -7.41 -17.578 -16.109 1 93.5 13 GLY B N 1
ATOM 1489 C CA . GLY B 1 13 ? -7.16 -18.953 -15.688 1 93.5 13 GLY B CA 1
ATOM 1490 C C . GLY B 1 13 ? -7.914 -19.328 -14.43 1 93.5 13 GLY B C 1
ATOM 1491 O O . GLY B 1 13 ? -8.547 -20.391 -14.383 1 93.5 13 GLY B O 1
ATOM 1492 N N . PHE B 1 14 ? -7.863 -18.516 -13.422 1 93.75 14 PHE B N 1
ATOM 1493 C CA . PHE B 1 14 ? -8.57 -18.797 -12.172 1 93.75 14 PHE B CA 1
ATOM 1494 C C . PHE B 1 14 ? -10.078 -18.797 -12.398 1 93.75 14 PHE B C 1
ATOM 1496 O O . PHE B 1 14 ? -10.789 -19.625 -11.844 1 93.75 14 PHE B O 1
ATOM 1503 N N . ALA B 1 15 ? -10.555 -17.797 -13.109 1 95.38 15 ALA B N 1
ATOM 1504 C CA . ALA B 1 15 ? -11.984 -17.75 -13.398 1 95.38 15 ALA B CA 1
ATOM 1505 C C . ALA B 1 15 ? -12.453 -19.016 -14.102 1 95.38 15 ALA B C 1
ATOM 1507 O O . ALA B 1 15 ? -13.516 -19.547 -13.781 1 95.38 15 ALA B O 1
ATOM 1508 N N . LYS B 1 16 ? -11.664 -19.531 -15.047 1 95.25 16 LYS B N 1
ATOM 1509 C CA . LYS B 1 16 ? -12 -20.734 -15.789 1 95.25 16 LYS B CA 1
ATOM 1510 C C . LYS B 1 16 ? -11.945 -21.969 -14.891 1 95.25 16 LYS B C 1
ATOM 1512 O O . LYS B 1 16 ? -12.773 -22.875 -15.023 1 95.25 16 LYS B O 1
ATOM 1517 N N . THR B 1 17 ? -11.031 -21.984 -14.031 1 93.5 17 THR B N 1
ATOM 1518 C CA . THR B 1 17 ? -10.781 -23.172 -13.219 1 93.5 17 THR B CA 1
ATOM 1519 C C . THR B 1 17 ? -11.695 -23.188 -12 1 93.5 17 THR B C 1
ATOM 1521 O O . THR B 1 17 ? -12.172 -24.25 -11.594 1 93.5 17 THR B O 1
ATOM 1524 N N . PHE B 1 18 ? -11.984 -22 -11.352 1 91.81 18 PHE B N 1
ATOM 1525 C CA . PHE B 1 18 ? -12.641 -22 -10.047 1 91.81 18 PHE B CA 1
ATOM 1526 C C . PHE B 1 18 ? -13.922 -21.172 -10.086 1 91.81 18 PHE B C 1
ATOM 1528 O O . PHE B 1 18 ? -14.758 -21.281 -9.188 1 91.81 18 PHE B O 1
ATOM 1535 N N . GLY B 1 19 ? -14.086 -20.344 -11.078 1 92.56 19 GLY B N 1
ATOM 1536 C CA . GLY B 1 19 ? -15.273 -19.5 -11.18 1 92.56 19 GLY B CA 1
ATOM 1537 C C . GLY B 1 19 ? -15 -18.047 -10.883 1 92.56 19 GLY B C 1
ATOM 1538 O O . GLY B 1 19 ? -13.93 -17.703 -10.383 1 92.56 19 GLY B O 1
ATOM 1539 N N . ASP B 1 20 ? -15.93 -17.156 -11.055 1 92.25 20 ASP B N 1
ATOM 1540 C CA . ASP B 1 20 ? -15.789 -15.703 -11.055 1 92.25 20 ASP B CA 1
ATOM 1541 C C . ASP B 1 20 ? -15.727 -15.164 -9.625 1 92.25 20 ASP B C 1
ATOM 1543 O O . ASP B 1 20 ? -15.164 -14.094 -9.383 1 92.25 20 ASP B O 1
ATOM 1547 N N . ASP B 1 21 ? -16.266 -15.922 -8.727 1 90.75 21 ASP B N 1
ATOM 1548 C CA . ASP B 1 21 ? -16.375 -15.391 -7.363 1 90.75 21 ASP B CA 1
ATOM 1549 C C . ASP B 1 21 ? -15.336 -16.047 -6.445 1 90.75 21 ASP B C 1
ATOM 1551 O O . ASP B 1 21 ? -15.359 -15.836 -5.234 1 90.75 21 ASP B O 1
ATOM 1555 N N . HIS B 1 22 ? -14.539 -16.844 -6.996 1 89.88 22 HIS B N 1
ATOM 1556 C CA . HIS B 1 22 ? -13.516 -17.5 -6.184 1 89.88 22 HIS B CA 1
ATOM 1557 C C . HIS B 1 22 ? -12.5 -16.484 -5.664 1 89.88 22 HIS B C 1
ATOM 1559 O O . HIS B 1 22 ? -12.125 -15.555 -6.379 1 89.88 22 HIS B O 1
ATOM 1565 N N . PRO B 1 23 ? -11.953 -16.688 -4.496 1 86.19 23 PRO B N 1
ATOM 1566 C CA . PRO B 1 23 ? -11.023 -15.727 -3.896 1 86.19 23 PRO B CA 1
ATOM 1567 C C . PRO B 1 23 ? -9.805 -15.461 -4.781 1 86.19 23 PRO B C 1
ATOM 1569 O O . PRO B 1 23 ? -9.367 -14.312 -4.898 1 86.19 23 PRO B O 1
ATOM 1572 N N . SER B 1 24 ? -9.336 -16.484 -5.43 1 87.19 24 SER B N 1
ATOM 1573 C CA . SER B 1 24 ? -8.164 -16.312 -6.293 1 87.19 24 SER B CA 1
ATOM 1574 C C . SER B 1 24 ? -8.508 -15.461 -7.516 1 87.19 24 SER B C 1
ATOM 1576 O O . SER B 1 24 ? -7.668 -14.695 -7.996 1 87.19 24 SER B O 1
ATOM 1578 N N . THR B 1 25 ? -9.719 -15.648 -8.047 1 91.88 25 THR B N 1
ATOM 1579 C CA . THR B 1 25 ? -10.188 -14.844 -9.172 1 91.88 25 THR B CA 1
ATOM 1580 C C . THR B 1 25 ? -10.336 -13.375 -8.758 1 91.88 25 THR B C 1
ATOM 1582 O O . THR B 1 25 ? -9.875 -12.477 -9.469 1 91.88 25 THR B O 1
ATOM 1585 N N . LEU B 1 26 ? -10.875 -13.164 -7.559 1 91.44 26 LEU B N 1
ATOM 1586 C CA . LEU B 1 26 ? -11.117 -11.812 -7.074 1 91.44 26 LEU B CA 1
ATOM 1587 C C . LEU B 1 26 ? -9.797 -11.102 -6.77 1 91.44 26 LEU B C 1
ATOM 1589 O O . LEU B 1 26 ? -9.641 -9.922 -7.07 1 91.44 26 LEU B O 1
ATOM 1593 N N . ALA B 1 27 ? -8.867 -11.836 -6.277 1 89.25 27 ALA B N 1
ATOM 1594 C CA . ALA B 1 27 ? -7.543 -11.289 -6.012 1 89.25 27 ALA B CA 1
ATOM 1595 C C . ALA B 1 27 ? -6.84 -10.898 -7.309 1 89.25 27 ALA B C 1
ATOM 1597 O O . ALA B 1 27 ? -6.117 -9.898 -7.352 1 89.25 27 ALA B O 1
ATOM 1598 N N . SER B 1 28 ? -7.031 -11.703 -8.328 1 92.44 28 SER B N 1
ATOM 1599 C CA . SER B 1 28 ? -6.426 -11.398 -9.625 1 92.44 28 SER B CA 1
ATOM 1600 C C . SER B 1 28 ? -7.043 -10.156 -10.242 1 92.44 28 SER B C 1
ATOM 1602 O O . SER B 1 28 ? -6.34 -9.344 -10.852 1 92.44 28 SER B O 1
ATOM 1604 N N . ALA B 1 29 ? -8.359 -10.023 -10.047 1 95.06 29 ALA B N 1
ATOM 1605 C CA . ALA B 1 29 ? -9.016 -8.805 -10.516 1 95.06 29 ALA B CA 1
ATOM 1606 C C . ALA B 1 29 ? -8.477 -7.578 -9.797 1 95.06 29 ALA B C 1
ATOM 1608 O O . ALA B 1 29 ? -8.242 -6.539 -10.414 1 95.06 29 ALA B O 1
ATOM 1609 N N . HIS B 1 30 ? -8.281 -7.691 -8.531 1 93.62 30 HIS B N 1
ATOM 1610 C CA . HIS B 1 30 ? -7.734 -6.609 -7.719 1 93.62 30 HIS B CA 1
ATOM 1611 C C . HIS B 1 30 ? -6.332 -6.227 -8.18 1 93.62 30 HIS B C 1
ATOM 1613 O O . HIS B 1 30 ? -6.027 -5.043 -8.336 1 93.62 30 HIS B O 1
ATOM 1619 N N . LYS B 1 31 ? -5.547 -7.23 -8.414 1 91.19 31 LYS B N 1
ATOM 1620 C CA . LYS B 1 31 ? -4.164 -6.965 -8.805 1 91.19 31 LYS B CA 1
ATOM 1621 C C . LYS B 1 31 ? -4.094 -6.398 -10.227 1 91.19 31 LYS B C 1
ATOM 1623 O O . LYS B 1 31 ? -3.254 -5.543 -10.516 1 91.19 31 LYS B O 1
ATOM 1628 N N . LEU B 1 32 ? -4.941 -6.895 -11.062 1 94.12 32 LEU B N 1
ATOM 1629 C CA . LEU B 1 32 ? -5.008 -6.332 -12.406 1 94.12 32 LEU B CA 1
ATOM 1630 C C . LEU B 1 32 ? -5.438 -4.871 -12.367 1 94.12 32 LEU B C 1
ATOM 1632 O O . LEU B 1 32 ? -4.906 -4.039 -13.109 1 94.12 32 LEU B O 1
ATOM 1636 N N . ALA B 1 33 ? -6.402 -4.609 -11.453 1 95.44 33 ALA B N 1
ATOM 1637 C CA . ALA B 1 33 ? -6.863 -3.234 -11.289 1 95.44 33 ALA B CA 1
ATOM 1638 C C . ALA B 1 33 ? -5.719 -2.314 -10.875 1 95.44 33 ALA B C 1
ATOM 1640 O O . ALA B 1 33 ? -5.586 -1.205 -11.391 1 95.44 33 ALA B O 1
ATOM 1641 N N . MET B 1 34 ? -4.891 -2.74 -10.023 1 89.5 34 MET B N 1
ATOM 1642 C CA . MET B 1 34 ? -3.742 -1.963 -9.57 1 89.5 34 MET B CA 1
ATOM 1643 C C . MET B 1 34 ? -2.811 -1.634 -10.727 1 89.5 34 MET B C 1
ATOM 1645 O O . MET B 1 34 ? -2.33 -0.505 -10.844 1 89.5 34 MET B O 1
ATOM 1649 N N . VAL B 1 35 ? -2.609 -2.619 -11.586 1 88.38 35 VAL B N 1
ATOM 1650 C CA . VAL B 1 35 ? -1.665 -2.463 -12.688 1 88.38 35 VAL B CA 1
ATOM 1651 C C . VAL B 1 35 ? -2.24 -1.506 -13.734 1 88.38 35 VAL B C 1
ATOM 1653 O O . VAL B 1 35 ? -1.543 -0.61 -14.211 1 88.38 35 VAL B O 1
ATOM 1656 N N . VAL B 1 36 ? -3.52 -1.733 -14.078 1 92.12 36 VAL B N 1
ATOM 1657 C CA . VAL B 1 36 ? -4.09 -0.902 -15.133 1 92.12 36 VAL B CA 1
ATOM 1658 C C . VAL B 1 36 ? -4.277 0.524 -14.617 1 92.12 36 VAL B C 1
ATOM 1660 O O . VAL B 1 36 ? -4.141 1.485 -15.383 1 92.12 36 VAL B O 1
ATOM 1663 N N . LYS B 1 37 ? -4.52 0.662 -13.297 1 90.06 37 LYS B N 1
ATOM 1664 C CA . LYS B 1 37 ? -4.559 1.976 -12.656 1 90.06 37 LYS B CA 1
ATOM 1665 C C . LYS B 1 37 ? -3.24 2.719 -12.852 1 90.06 37 LYS B C 1
ATOM 1667 O O . LYS B 1 37 ? -3.234 3.9 -13.203 1 90.06 37 LYS B O 1
ATOM 1672 N N . LEU B 1 38 ? -2.16 2.072 -12.695 1 83.62 38 LEU B N 1
ATOM 1673 C CA . LEU B 1 38 ? -0.83 2.66 -12.805 1 83.62 38 LEU B CA 1
ATOM 1674 C C . LEU B 1 38 ? -0.523 3.055 -14.242 1 83.62 38 LEU B C 1
ATOM 1676 O O . LEU B 1 38 ? 0.321 3.92 -14.492 1 83.62 38 LEU B O 1
ATOM 1680 N N . GLN B 1 39 ? -1.234 2.451 -15.125 1 86.5 39 GLN B N 1
ATOM 1681 C CA . GLN B 1 39 ? -1.057 2.756 -16.547 1 86.5 39 GLN B CA 1
ATOM 1682 C C . GLN B 1 39 ? -1.954 3.912 -16.969 1 86.5 39 GLN B C 1
ATOM 1684 O O . GLN B 1 39 ? -2.012 4.254 -18.156 1 86.5 39 GLN B O 1
ATOM 1689 N N . GLY B 1 40 ? -2.719 4.5 -16.094 1 83.62 40 GLY B N 1
ATOM 1690 C CA . GLY B 1 40 ? -3.561 5.645 -16.391 1 83.62 40 GLY B CA 1
ATOM 1691 C C . GLY B 1 40 ? -4.961 5.262 -16.828 1 83.62 40 GLY B C 1
ATOM 1692 O O . GLY B 1 40 ? -5.773 6.125 -17.172 1 83.62 40 GLY B O 1
ATOM 1693 N N . ARG B 1 41 ? -5.246 3.965 -16.875 1 91.5 41 ARG B N 1
ATOM 1694 C CA . ARG B 1 41 ? -6.57 3.473 -17.234 1 91.5 41 ARG B CA 1
ATOM 1695 C C . ARG B 1 41 ? -7.469 3.346 -16.016 1 91.5 41 ARG B C 1
ATOM 1697 O O . ARG B 1 41 ? -7.91 2.246 -15.672 1 91.5 41 ARG B O 1
ATOM 1704 N N . SER B 1 42 ? -7.828 4.469 -15.398 1 91.94 42 SER B N 1
ATOM 1705 C CA . SER B 1 42 ? -8.531 4.551 -14.117 1 91.94 42 SER B CA 1
ATOM 1706 C C . SER B 1 42 ? -9.953 4.02 -14.234 1 91.94 42 SER B C 1
ATOM 1708 O O . SER B 1 42 ? -10.477 3.414 -13.297 1 91.94 42 SER B O 1
ATOM 1710 N N . GLU B 1 43 ? -10.547 4.195 -15.383 1 95.25 43 GLU B N 1
ATOM 1711 C CA . GLU B 1 43 ? -11.898 3.693 -15.562 1 95.25 43 GLU B CA 1
ATOM 1712 C C . GLU B 1 43 ? -11.93 2.166 -15.555 1 95.25 43 GLU B C 1
ATOM 1714 O O . GLU B 1 43 ? -12.812 1.559 -14.953 1 95.25 43 GLU B O 1
ATOM 1719 N N . GLU B 1 44 ? -10.969 1.572 -16.234 1 96.31 44 GLU B N 1
ATOM 1720 C CA . GLU B 1 44 ? -10.859 0.117 -16.219 1 96.31 44 GLU B CA 1
ATOM 1721 C C . GLU B 1 44 ? -10.547 -0.397 -14.82 1 96.31 44 GLU B C 1
ATOM 1723 O O . GLU B 1 44 ? -11.094 -1.415 -14.383 1 96.31 44 GLU B O 1
ATOM 1728 N N . ALA B 1 45 ? -9.672 0.24 -14.133 1 96.56 45 ALA B N 1
ATOM 1729 C CA . ALA B 1 45 ? -9.336 -0.123 -12.758 1 96.56 45 ALA B CA 1
ATOM 1730 C C . ALA B 1 45 ? -10.57 -0.092 -11.867 1 96.56 45 ALA B C 1
ATOM 1732 O O . ALA B 1 45 ? -10.789 -1 -11.062 1 96.56 45 ALA B O 1
ATOM 1733 N N . GLU B 1 46 ? -11.391 0.992 -12.031 1 97 46 GLU B N 1
ATOM 1734 C CA . GLU B 1 46 ? -12.625 1.099 -11.266 1 97 46 GLU B CA 1
ATOM 1735 C C . GLU B 1 46 ? -13.523 -0.116 -11.492 1 97 46 GLU B C 1
ATOM 1737 O O . GLU B 1 46 ? -14.055 -0.689 -10.539 1 97 46 GLU B O 1
ATOM 1742 N N . MET B 1 47 ? -13.625 -0.477 -12.711 1 97.62 47 MET B N 1
ATOM 1743 C CA . MET B 1 47 ? -14.484 -1.604 -13.055 1 97.62 47 MET B CA 1
ATOM 1744 C C . MET B 1 47 ? -13.969 -2.895 -12.422 1 97.62 47 MET B C 1
ATOM 1746 O O . MET B 1 47 ? -14.758 -3.699 -11.922 1 97.62 47 MET B O 1
ATOM 1750 N N . LEU B 1 48 ? -12.727 -3.078 -12.445 1 97.62 48 LEU B N 1
ATOM 1751 C CA . LEU B 1 48 ? -12.125 -4.293 -11.914 1 97.62 48 LEU B CA 1
ATOM 1752 C C . LEU B 1 48 ? -12.242 -4.34 -10.398 1 97.62 48 LEU B C 1
ATOM 1754 O O . LEU B 1 48 ? -12.523 -5.398 -9.828 1 97.62 48 LEU B O 1
ATOM 1758 N N . TYR B 1 49 ? -12.062 -3.254 -9.727 1 96.88 49 TYR B N 1
ATOM 1759 C CA . TYR B 1 49 ? -12.242 -3.211 -8.273 1 96.88 49 TYR B CA 1
ATOM 1760 C C . TYR B 1 49 ? -13.703 -3.461 -7.898 1 96.88 49 TYR B C 1
ATOM 1762 O O . TYR B 1 49 ? -13.984 -4.156 -6.922 1 96.88 49 TYR B O 1
ATOM 1770 N N . ARG B 1 50 ? -14.602 -2.863 -8.641 1 97 50 ARG B N 1
ATOM 1771 C CA . ARG B 1 50 ? -16.016 -3.09 -8.383 1 97 50 ARG B CA 1
ATOM 1772 C C . ARG B 1 50 ? -16.391 -4.559 -8.562 1 97 50 ARG B C 1
ATOM 1774 O O . ARG B 1 50 ? -17.203 -5.105 -7.812 1 97 50 ARG B O 1
ATOM 1781 N N . ARG B 1 51 ? -15.781 -5.137 -9.555 1 96.12 51 ARG B N 1
ATOM 1782 C CA . ARG B 1 51 ? -15.984 -6.562 -9.766 1 96.12 51 ARG B CA 1
ATOM 1783 C C . ARG B 1 51 ? -15.484 -7.371 -8.57 1 96.12 51 ARG B C 1
ATOM 1785 O O . ARG B 1 51 ? -16.172 -8.258 -8.078 1 96.12 51 ARG B O 1
ATOM 1792 N N . ALA B 1 52 ? -14.273 -7.102 -8.164 1 94.94 52 ALA B N 1
ATOM 1793 C CA . ALA B 1 52 ? -13.711 -7.789 -7.004 1 94.94 52 ALA B CA 1
ATOM 1794 C C . ALA B 1 52 ? -14.57 -7.566 -5.762 1 94.94 52 ALA B C 1
ATOM 1796 O O . ALA B 1 52 ? -14.836 -8.508 -5.008 1 94.94 52 ALA B O 1
ATOM 1797 N N . LEU B 1 53 ? -15.039 -6.344 -5.547 1 93.5 53 LEU B N 1
ATOM 1798 C CA . LEU B 1 53 ? -15.852 -6.012 -4.383 1 93.5 53 LEU B CA 1
ATOM 1799 C C . LEU B 1 53 ? -17.172 -6.762 -4.41 1 93.5 53 LEU B C 1
ATOM 1801 O O . LEU B 1 53 ? -17.625 -7.285 -3.387 1 93.5 53 LEU B O 1
ATOM 1805 N N . ALA B 1 54 ? -17.797 -6.809 -5.562 1 93.62 54 ALA B N 1
ATOM 1806 C CA . ALA B 1 54 ? -19.062 -7.531 -5.711 1 93.62 54 ALA B CA 1
ATOM 1807 C C . ALA B 1 54 ? -18.891 -9.008 -5.355 1 93.62 54 ALA B C 1
ATOM 1809 O O . ALA B 1 54 ? -19.766 -9.609 -4.746 1 93.62 54 ALA B O 1
ATOM 1810 N N . GLY B 1 55 ? -17.766 -9.555 -5.773 1 92.31 55 GLY B N 1
ATOM 1811 C CA . GLY B 1 55 ? -17.484 -10.938 -5.43 1 92.31 55 GLY B CA 1
ATOM 1812 C C . GLY B 1 55 ? -17.281 -11.156 -3.941 1 92.31 55 GLY B C 1
ATOM 1813 O O . GLY B 1 55 ? -17.781 -12.117 -3.371 1 92.31 55 GLY B O 1
ATOM 1814 N N . TYR B 1 56 ? -16.531 -10.25 -3.275 1 88.44 56 TYR B N 1
ATOM 1815 C CA . TYR B 1 56 ? -16.281 -10.352 -1.841 1 88.44 56 TYR B CA 1
ATOM 1816 C C . TYR B 1 56 ? -17.594 -10.211 -1.055 1 88.44 56 TYR B C 1
ATOM 1818 O O . TYR B 1 56 ? -17.766 -10.852 -0.012 1 88.44 56 TYR B O 1
ATOM 1826 N N . GLU B 1 57 ? -18.469 -9.359 -1.45 1 87.19 57 GLU B N 1
ATOM 1827 C CA . GLU B 1 57 ? -19.75 -9.156 -0.778 1 87.19 57 GLU B CA 1
ATOM 1828 C C . GLU B 1 57 ? -20.594 -10.43 -0.789 1 87.19 57 GLU B C 1
ATOM 1830 O O . GLU B 1 57 ? -21.406 -10.641 0.105 1 87.19 57 GLU B O 1
ATOM 1835 N N . LYS B 1 58 ? -20.297 -11.25 -1.798 1 87.69 58 LYS B N 1
ATOM 1836 C CA . LYS B 1 58 ? -21.047 -12.492 -1.91 1 87.69 58 LYS B CA 1
ATOM 1837 C C . LYS B 1 58 ? -20.438 -13.586 -1.046 1 87.69 58 LYS B C 1
ATOM 1839 O O . LYS B 1 58 ? -21.078 -14.602 -0.773 1 87.69 58 LYS B O 1
ATOM 1844 N N . MET B 1 59 ? -19.281 -13.383 -0.712 1 82.06 59 MET B N 1
ATOM 1845 C CA . MET B 1 59 ? -18.578 -14.43 0.038 1 82.06 59 MET B CA 1
ATOM 1846 C C . MET B 1 59 ? -18.984 -14.391 1.512 1 82.06 59 MET B C 1
ATOM 1848 O O . MET B 1 59 ? -19.156 -13.312 2.086 1 82.06 59 MET B O 1
ATOM 1852 N N . SER B 1 60 ? -19.188 -15.547 2.027 1 64.88 60 SER B N 1
ATOM 1853 C CA . SER B 1 60 ? -19.391 -15.703 3.465 1 64.88 60 SER B CA 1
ATOM 1854 C C . SER B 1 60 ? -18.062 -15.844 4.191 1 64.88 60 SER B C 1
ATOM 1856 O O . SER B 1 60 ? -17.156 -16.547 3.727 1 64.88 60 SER B O 1
ATOM 1858 N N . GLY B 1 61 ? -17.703 -14.992 5.137 1 60.16 61 GLY B N 1
ATOM 1859 C CA . GLY B 1 61 ? -16.516 -15.188 5.949 1 60.16 61 GLY B CA 1
ATOM 1860 C C . GLY B 1 61 ? -15.297 -14.469 5.398 1 60.16 61 GLY B C 1
ATOM 1861 O O . GLY B 1 61 ? -14.164 -14.867 5.672 1 60.16 61 GLY B O 1
ATOM 1862 N N . ILE B 1 62 ? -15.477 -13.758 4.488 1 58.56 62 ILE B N 1
ATOM 1863 C CA . ILE B 1 62 ? -14.359 -13.078 3.848 1 58.56 62 ILE B CA 1
ATOM 1864 C C . ILE B 1 62 ? -13.516 -12.367 4.906 1 58.56 62 ILE B C 1
ATOM 1866 O O . ILE B 1 62 ? -14.0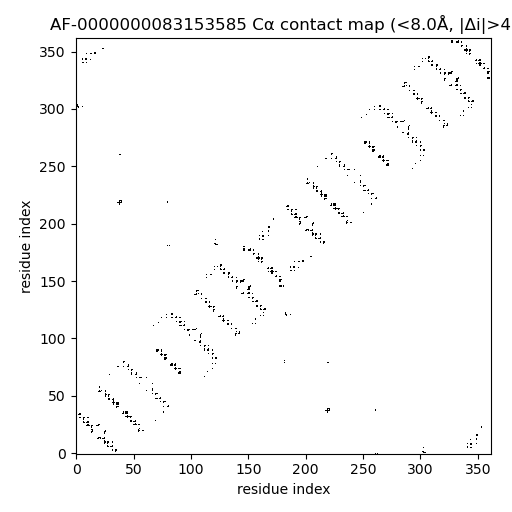47 -11.883 5.906 1 58.56 62 ILE B O 1
ATOM 1870 N N . ASP B 1 63 ? -12.289 -12.609 4.523 1 63.5 63 ASP B N 1
ATOM 1871 C CA . ASP B 1 63 ? -11.383 -11.781 5.324 1 63.5 63 ASP B CA 1
ATOM 1872 C C . ASP B 1 63 ? -11.688 -10.297 5.137 1 63.5 63 ASP B C 1
ATOM 1874 O O . ASP B 1 63 ? -11.57 -9.773 4.027 1 63.5 63 ASP B O 1
ATOM 1878 N N . HIS B 1 64 ? -12.109 -9.836 6.051 1 71.38 64 HIS B N 1
ATOM 1879 C CA . HIS B 1 64 ? -12.523 -8.438 6.121 1 71.38 64 HIS B CA 1
ATOM 1880 C C . HIS B 1 64 ? -11.406 -7.508 5.68 1 71.38 64 HIS B C 1
ATOM 1882 O O . HIS B 1 64 ? -11.664 -6.43 5.141 1 71.38 64 HIS B O 1
ATOM 1888 N N . LEU B 1 65 ? -10.297 -8.062 5.625 1 74.31 65 LEU B N 1
ATOM 1889 C CA . LEU B 1 65 ? -9.172 -7.211 5.262 1 74.31 65 LEU B CA 1
ATOM 1890 C C . LEU B 1 65 ? -9.078 -7.047 3.748 1 74.31 65 LEU B C 1
ATOM 1892 O O . LEU B 1 65 ? -8.789 -5.953 3.256 1 74.31 65 LEU B O 1
ATOM 1896 N N . ASP B 1 66 ? -9.375 -8.141 2.975 1 80.5 66 ASP B N 1
ATOM 1897 C CA . ASP B 1 66 ? -9.336 -8.062 1.518 1 80.5 66 ASP B CA 1
ATOM 1898 C C . ASP B 1 66 ? -10.406 -7.102 0.998 1 80.5 66 ASP B C 1
ATOM 1900 O O . ASP B 1 66 ? -10.156 -6.332 0.067 1 80.5 66 ASP B O 1
ATOM 1904 N N . MET B 1 67 ? -11.523 -7.184 1.647 1 83.88 67 MET B N 1
ATOM 1905 C CA . MET B 1 67 ? -12.609 -6.297 1.242 1 83.88 67 MET B CA 1
ATOM 1906 C C . MET B 1 67 ? -12.273 -4.844 1.554 1 83.88 67 MET B C 1
ATOM 1908 O O . MET B 1 67 ? -12.484 -3.959 0.72 1 83.88 67 MET B O 1
ATOM 1912 N N . LEU B 1 68 ? -11.664 -4.551 2.721 1 85.12 68 LEU B N 1
ATOM 1913 C CA . LEU B 1 68 ? -11.297 -3.197 3.125 1 85.12 68 LEU B CA 1
ATOM 1914 C C . LEU B 1 68 ? -10.242 -2.619 2.191 1 85.12 68 LEU B C 1
ATOM 1916 O O . LEU B 1 68 ? -10.305 -1.443 1.825 1 85.12 68 LEU B O 1
ATOM 1920 N N . MET B 1 69 ? -9.352 -3.469 1.785 1 86.75 69 MET B N 1
ATOM 1921 C CA . MET B 1 69 ? -8.289 -3.033 0.879 1 86.75 69 MET B CA 1
ATOM 1922 C C . MET B 1 69 ? -8.852 -2.707 -0.5 1 86.75 69 MET B C 1
ATOM 1924 O O . MET B 1 69 ? -8.453 -1.724 -1.123 1 86.75 69 MET B O 1
ATOM 1928 N N . THR B 1 70 ? -9.773 -3.555 -0.877 1 91.31 70 THR B N 1
ATOM 1929 C CA . THR B 1 70 ? -10.398 -3.322 -2.176 1 91.31 70 THR B CA 1
ATOM 1930 C C . THR B 1 70 ? -11.211 -2.031 -2.16 1 91.31 70 THR B C 1
ATOM 1932 O O . THR B 1 70 ? -11.172 -1.252 -3.115 1 91.31 70 THR B O 1
ATOM 1935 N N . ILE B 1 71 ? -11.906 -1.777 -1.061 1 92.56 71 ILE B N 1
ATOM 1936 C CA . ILE B 1 71 ? -12.688 -0.552 -0.929 1 92.56 71 ILE B CA 1
ATOM 1937 C C . ILE B 1 71 ? -11.758 0.657 -0.936 1 92.56 71 ILE B C 1
ATOM 1939 O O . ILE B 1 71 ? -12.008 1.64 -1.637 1 92.56 71 ILE B O 1
ATOM 1943 N N . SER B 1 72 ? -10.703 0.566 -0.2 1 91.5 72 SER B N 1
ATOM 1944 C CA . SER B 1 72 ? -9.75 1.669 -0.121 1 91.5 72 SER B CA 1
ATOM 1945 C C . SER B 1 72 ? -9.156 1.987 -1.489 1 91.5 72 SER B C 1
ATOM 1947 O O . SER B 1 72 ? -9.039 3.154 -1.866 1 91.5 72 SER B O 1
ATOM 1949 N N . GLU B 1 73 ? -8.828 0.915 -2.189 1 93.06 73 GLU B N 1
ATOM 1950 C CA . GLU B 1 73 ? -8.25 1.112 -3.512 1 93.06 73 GLU B CA 1
ATOM 1951 C C . GLU B 1 73 ? -9.273 1.675 -4.488 1 93.06 73 GLU B C 1
ATOM 1953 O O . GLU B 1 73 ? -8.953 2.537 -5.309 1 93.06 73 GLU B O 1
ATOM 1958 N N . LEU B 1 74 ? -10.492 1.144 -4.383 1 95.5 74 LEU B N 1
ATOM 1959 C CA . LEU B 1 74 ? -11.562 1.679 -5.223 1 95.5 74 LEU B CA 1
ATOM 1960 C C . LEU B 1 74 ? -11.789 3.16 -4.938 1 95.5 74 LEU B C 1
ATOM 1962 O O . LEU B 1 74 ? -11.93 3.959 -5.863 1 95.5 74 LEU B O 1
ATOM 1966 N N . CYS B 1 75 ? -11.734 3.488 -3.656 1 93.94 75 CYS B N 1
ATOM 1967 C CA . CYS B 1 75 ? -11.938 4.879 -3.273 1 93.94 75 CYS B CA 1
ATOM 1968 C C . CYS B 1 75 ? -10.812 5.762 -3.793 1 93.94 75 CYS B C 1
ATOM 1970 O O . CYS B 1 75 ? -11.047 6.895 -4.215 1 93.94 75 CYS B O 1
ATOM 1972 N N . SER B 1 76 ? -9.609 5.285 -3.83 1 89.56 76 SER B N 1
ATOM 1973 C CA . SER B 1 76 ? -8.484 6.023 -4.395 1 89.56 76 SER B CA 1
ATOM 1974 C C . SER B 1 76 ? -8.68 6.281 -5.883 1 89.56 76 SER B C 1
ATOM 1976 O O . SER B 1 76 ? -8.461 7.395 -6.363 1 89.56 76 SER B O 1
ATOM 1978 N N . VAL B 1 77 ? -9.117 5.258 -6.582 1 92.5 77 VAL B N 1
ATOM 1979 C CA . VAL B 1 77 ? -9.344 5.387 -8.016 1 92.5 77 VAL B CA 1
ATOM 1980 C C . VAL B 1 77 ? -10.469 6.383 -8.273 1 92.5 77 VAL B C 1
ATOM 1982 O O . VAL B 1 77 ? -10.383 7.207 -9.188 1 92.5 77 VAL B O 1
ATOM 1985 N N . LEU B 1 78 ? -11.492 6.309 -7.473 1 93.75 78 LEU B N 1
ATOM 1986 C CA . LEU B 1 78 ? -12.602 7.246 -7.602 1 93.75 78 LEU B CA 1
ATOM 1987 C C . LEU B 1 78 ? -12.125 8.68 -7.391 1 93.75 78 LEU B C 1
ATOM 1989 O O . LEU B 1 78 ? -12.57 9.594 -8.086 1 93.75 78 LEU B O 1
ATOM 1993 N N . GLY B 1 79 ? -11.273 8.844 -6.457 1 88.12 79 GLY B N 1
ATOM 1994 C CA . GLY B 1 79 ? -10.672 10.156 -6.246 1 88.12 79 GLY B CA 1
ATOM 1995 C C . GLY B 1 79 ? -9.961 10.688 -7.477 1 88.12 79 GLY B C 1
ATOM 1996 O O . GLY B 1 79 ? -10.109 11.859 -7.828 1 88.12 79 GLY B O 1
ATOM 1997 N N . TYR B 1 80 ? -9.297 9.867 -8.156 1 84.44 80 TYR B N 1
ATOM 1998 C CA . TYR B 1 80 ? -8.562 10.266 -9.359 1 84.44 80 TYR B CA 1
ATOM 1999 C C . TYR B 1 80 ? -9.516 10.578 -10.5 1 84.44 80 TYR B C 1
ATOM 2001 O O . TYR B 1 80 ? -9.211 11.398 -11.367 1 84.44 80 TYR B O 1
ATOM 2009 N N . LEU B 1 81 ? -10.594 9.969 -10.469 1 89 81 LEU B N 1
ATOM 2010 C CA . LEU B 1 81 ? -11.602 10.188 -11.5 1 89 81 LEU B CA 1
ATOM 2011 C C . LEU B 1 81 ? -12.461 11.398 -11.164 1 89 81 LEU B C 1
ATOM 2013 O O . LEU B 1 81 ? -13.383 11.734 -11.906 1 89 81 LEU B O 1
ATOM 2017 N N . GLY B 1 82 ? -12.266 12.047 -9.977 1 85.62 82 GLY B N 1
ATOM 2018 C CA . GLY B 1 82 ? -13.008 13.227 -9.578 1 85.62 82 GLY B CA 1
ATOM 2019 C C . GLY B 1 82 ? -14.32 12.906 -8.891 1 85.62 82 GLY B C 1
ATOM 2020 O O . GLY B 1 82 ? -15.133 13.797 -8.648 1 85.62 82 GLY B O 1
ATOM 2021 N N . LYS B 1 83 ? -14.508 11.664 -8.617 1 93.06 83 LYS B N 1
ATOM 2022 C CA . LYS B 1 83 ? -15.711 11.211 -7.922 1 93.06 83 LYS B CA 1
ATOM 2023 C C . LYS B 1 83 ? -15.5 11.188 -6.41 1 93.06 83 LYS B C 1
ATOM 2025 O O . LYS B 1 83 ? -15.75 10.172 -5.758 1 93.06 83 LYS B O 1
ATOM 2030 N N . TYR B 1 84 ? -15.195 12.312 -5.828 1 90.75 84 TYR B N 1
ATOM 2031 C CA . TYR B 1 84 ? -14.781 12.43 -4.434 1 90.75 84 TYR B CA 1
ATOM 2032 C C . TYR B 1 84 ? -15.945 12.125 -3.492 1 90.75 84 TYR B C 1
ATOM 2034 O O . TYR B 1 84 ? -15.758 11.484 -2.457 1 90.75 84 TYR B O 1
ATOM 2042 N N . GLN B 1 85 ? -17.047 12.562 -3.824 1 93.38 85 GLN B N 1
ATOM 2043 C CA . GLN B 1 85 ? -18.203 12.359 -2.955 1 93.38 85 GLN B CA 1
ATOM 2044 C C . GLN B 1 85 ? -18.562 10.875 -2.846 1 93.38 85 GLN B C 1
ATOM 2046 O O . GLN B 1 85 ? -18.891 10.391 -1.763 1 93.38 85 GLN B O 1
ATOM 2051 N N . GLU B 1 86 ? -18.469 10.242 -3.977 1 95.56 86 GLU B N 1
ATOM 2052 C CA . GLU B 1 86 ? -18.75 8.812 -3.957 1 95.56 86 GLU B CA 1
ATOM 2053 C C . GLU B 1 86 ? -17.719 8.07 -3.104 1 95.56 86 GLU B C 1
ATOM 2055 O O . GLU B 1 86 ? -18.078 7.18 -2.328 1 95.56 86 GLU B O 1
ATOM 2060 N N . ALA B 1 87 ? -16.469 8.359 -3.215 1 95.12 87 ALA B N 1
ATOM 2061 C CA . ALA B 1 87 ? -15.398 7.75 -2.426 1 95.12 87 ALA B CA 1
ATOM 2062 C C . ALA B 1 87 ? -15.617 7.98 -0.933 1 95.12 87 ALA B C 1
ATOM 2064 O O . ALA B 1 87 ? -15.461 7.062 -0.125 1 95.12 87 ALA B O 1
ATOM 2065 N N . GLU B 1 88 ? -16 9.25 -0.569 1 95.69 88 GLU B N 1
ATOM 2066 C CA . GLU B 1 88 ? -16.25 9.57 0.833 1 95.69 88 GLU B CA 1
ATOM 2067 C C . GLU B 1 88 ? -17.422 8.758 1.383 1 95.69 88 GLU B C 1
ATOM 2069 O O . GLU B 1 88 ? -17.344 8.227 2.494 1 95.69 88 GLU B O 1
ATOM 2074 N N . LEU B 1 89 ? -18.453 8.711 0.593 1 96.62 89 LEU B N 1
ATOM 2075 C CA . LEU B 1 89 ? -19.641 7.98 1.03 1 96.62 89 LEU B CA 1
ATOM 2076 C C . LEU B 1 89 ? -19.297 6.512 1.272 1 96.62 89 LEU B C 1
ATOM 2078 O O . LEU B 1 89 ? -19.734 5.93 2.273 1 96.62 89 LEU B O 1
ATOM 2082 N N . MET B 1 90 ? -18.562 5.945 0.429 1 95.25 90 MET B N 1
ATOM 2083 C CA . MET B 1 90 ? -18.188 4.543 0.551 1 95.25 90 MET B CA 1
ATOM 2084 C C . MET B 1 90 ? -17.359 4.309 1.809 1 95.25 90 MET B C 1
ATOM 2086 O O . MET B 1 90 ? -17.609 3.373 2.566 1 95.25 90 MET B O 1
ATOM 2090 N N . ASN B 1 91 ? -16.375 5.125 2.031 1 95.12 91 ASN B N 1
ATOM 2091 C CA . ASN B 1 91 ? -15.539 4.984 3.219 1 95.12 91 ASN B CA 1
ATOM 2092 C C . ASN B 1 91 ? -16.344 5.211 4.5 1 95.12 91 ASN B C 1
ATOM 2094 O O . ASN B 1 91 ? -16.109 4.543 5.508 1 95.12 91 ASN B O 1
ATOM 2098 N N . ARG B 1 92 ? -17.281 6.129 4.477 1 96 92 ARG B N 1
ATOM 2099 C CA . ARG B 1 92 ? -18.125 6.387 5.641 1 96 92 ARG B CA 1
ATOM 2100 C C . ARG B 1 92 ? -19.031 5.195 5.938 1 96 92 ARG B C 1
ATOM 2102 O O . ARG B 1 92 ? -19.312 4.898 7.102 1 96 92 ARG B O 1
ATOM 2109 N N . GLN B 1 93 ? -19.484 4.598 4.883 1 94.5 93 GLN B N 1
ATOM 2110 C CA . GLN B 1 93 ? -20.312 3.414 5.07 1 94.5 93 GLN B CA 1
ATOM 2111 C C . GLN B 1 93 ? -19.531 2.287 5.73 1 94.5 93 GLN B C 1
ATOM 2113 O O . GLN B 1 93 ? -20.031 1.609 6.629 1 94.5 93 GLN B O 1
ATOM 2118 N N . VAL B 1 94 ? -18.344 2.104 5.32 1 92.12 94 VAL B N 1
ATOM 2119 C CA . VAL B 1 94 ? -17.469 1.091 5.91 1 92.12 94 VAL B CA 1
ATOM 2120 C C . VAL B 1 94 ? -17.203 1.429 7.375 1 92.12 94 VAL B C 1
ATOM 2122 O O . VAL B 1 94 ? -17.312 0.563 8.25 1 92.12 94 VAL B O 1
ATOM 2125 N N . LEU B 1 95 ? -16.906 2.676 7.637 1 94.19 95 LEU B N 1
ATOM 2126 C CA . LEU B 1 95 ? -16.656 3.104 9.008 1 94.19 95 LEU B CA 1
ATOM 2127 C C . LEU B 1 95 ? -17.875 2.891 9.883 1 94.19 95 LEU B C 1
ATOM 2129 O O . LEU B 1 95 ? -17.766 2.418 11.016 1 94.19 95 LEU B O 1
ATOM 2133 N N . ALA B 1 96 ? -19.016 3.244 9.344 1 94 96 ALA B N 1
ATOM 2134 C CA . ALA B 1 96 ? -20.266 3.086 10.086 1 94 96 ALA B CA 1
ATOM 2135 C C . ALA B 1 96 ? -20.516 1.624 10.445 1 94 96 ALA B C 1
ATOM 2137 O O . ALA B 1 96 ? -20.984 1.318 11.547 1 94 96 ALA B O 1
ATOM 2138 N N . SER B 1 97 ? -20.188 0.721 9.539 1 89 97 SER B N 1
ATOM 2139 C CA . SER B 1 97 ? -20.375 -0.705 9.789 1 89 97 SER B CA 1
ATOM 2140 C C . SER B 1 97 ? -19.469 -1.188 10.922 1 89 97 SER B C 1
ATOM 2142 O O . SER B 1 97 ? -19.875 -2.025 11.734 1 89 97 SER B O 1
ATOM 2144 N N . TYR B 1 98 ? -18.266 -0.631 11.062 1 89.62 98 TYR B N 1
ATOM 2145 C CA . TYR B 1 98 ? -17.328 -1.005 12.125 1 89.62 98 TYR B CA 1
ATOM 2146 C C . TYR B 1 98 ? -17.703 -0.335 13.438 1 89.62 98 TYR B C 1
ATOM 2148 O O . TYR B 1 98 ? -17.5 -0.908 14.516 1 89.62 98 TYR B O 1
ATOM 2156 N N . GLU B 1 99 ? -18.203 0.864 13.359 1 92.06 99 GLU B N 1
ATOM 2157 C CA . GLU B 1 99 ? -18.594 1.569 14.57 1 92.06 99 GLU B CA 1
ATOM 2158 C C . GLU B 1 99 ? -19.672 0.801 15.328 1 92.06 99 GLU B C 1
ATOM 2160 O O . GLU B 1 99 ? -19.75 0.86 16.562 1 92.06 99 GLU B O 1
ATOM 2165 N N . GLN B 1 100 ? -20.438 -0.007 14.617 1 90.62 100 GLN B N 1
ATOM 2166 C CA . GLN B 1 100 ? -21.547 -0.758 15.219 1 90.62 100 GLN B CA 1
ATOM 2167 C C . GLN B 1 100 ? -21.062 -2.092 15.773 1 90.62 100 GLN B C 1
ATOM 2169 O O . GLN B 1 100 ? -21.656 -2.639 16.703 1 90.62 100 GLN B O 1
ATOM 2174 N N . ARG B 1 101 ? -19.906 -2.512 15.359 1 88.44 101 ARG B N 1
ATOM 2175 C CA . ARG B 1 101 ? -19.547 -3.902 15.625 1 88.44 101 ARG B CA 1
ATOM 2176 C C . ARG B 1 101 ? -18.25 -3.994 16.422 1 88.44 101 ARG B C 1
ATOM 2178 O O . ARG B 1 101 ? -17.984 -5.008 17.062 1 88.44 101 ARG B O 1
ATOM 2185 N N . LEU B 1 102 ? -17.484 -2.893 16.328 1 88.88 102 LEU B N 1
ATOM 2186 C CA . LEU B 1 102 ? -16.141 -2.992 16.891 1 88.88 102 LEU B CA 1
ATOM 2187 C C . LEU B 1 102 ? -15.938 -1.941 17.984 1 88.88 102 LEU B C 1
ATOM 2189 O O . LEU B 1 102 ? -16.625 -0.918 18 1 88.88 102 LEU B O 1
ATOM 2193 N N . SER B 1 103 ? -14.953 -2.254 18.797 1 87.75 103 SER B N 1
ATOM 2194 C CA . SER B 1 103 ? -14.578 -1.299 19.828 1 87.75 103 SER B CA 1
ATOM 2195 C C . SER B 1 103 ? -13.914 -0.062 19.234 1 87.75 103 SER B C 1
ATOM 2197 O O . SER B 1 103 ? -13.508 -0.072 18.062 1 87.75 103 SER B O 1
ATOM 2199 N N . ALA B 1 104 ? -13.719 0.989 19.953 1 84.69 104 ALA B N 1
ATOM 2200 C CA . ALA B 1 104 ? -13.242 2.297 19.516 1 84.69 104 ALA B CA 1
ATOM 2201 C C . ALA B 1 104 ? -11.805 2.211 19 1 84.69 104 ALA B C 1
ATOM 2203 O O . ALA B 1 104 ? -11.438 2.898 18.047 1 84.69 104 ALA B O 1
ATOM 2204 N N . SER B 1 105 ? -11.008 1.345 19.594 1 88.25 105 SER B N 1
ATOM 2205 C CA . SER B 1 105 ? -9.594 1.301 19.234 1 88.25 105 SER B CA 1
ATOM 2206 C C . SER B 1 105 ? -9.273 0.064 18.391 1 88.25 105 SER B C 1
ATOM 2208 O O . SER B 1 105 ? -8.117 -0.358 18.312 1 88.25 105 SER B O 1
ATOM 2210 N N . HIS B 1 106 ? -10.328 -0.497 17.906 1 88.5 106 HIS B N 1
ATOM 2211 C CA . HIS B 1 106 ? -10.055 -1.66 17.062 1 88.5 106 HIS B CA 1
ATOM 2212 C C . HIS B 1 106 ? -9.281 -1.268 15.812 1 88.5 106 HIS B C 1
ATOM 2214 O O . HIS B 1 106 ? -9.609 -0.275 15.156 1 88.5 106 HIS B O 1
ATOM 2220 N N . PRO B 1 107 ? -8.297 -2.004 15.344 1 84.5 107 PRO B N 1
ATOM 2221 C CA . PRO B 1 107 ? -7.422 -1.642 14.227 1 84.5 107 PRO B CA 1
ATOM 2222 C C . PRO B 1 107 ? -8.188 -1.416 12.922 1 84.5 107 PRO B C 1
ATOM 2224 O O . PRO B 1 107 ? -7.883 -0.483 12.18 1 84.5 107 PRO B O 1
ATOM 2227 N N . LEU B 1 108 ? -9.195 -2.262 12.688 1 85.5 108 LEU B N 1
ATOM 2228 C CA . LEU B 1 108 ? -9.961 -2.127 11.453 1 85.5 108 LEU B CA 1
ATOM 2229 C C . LEU B 1 108 ? -10.75 -0.821 11.438 1 85.5 108 LEU B C 1
ATOM 2231 O O . LEU B 1 108 ? -10.898 -0.19 10.391 1 85.5 108 LEU B O 1
ATOM 2235 N N . LYS B 1 109 ? -11.273 -0.468 12.633 1 90.19 109 LYS B N 1
ATOM 2236 C CA . LYS B 1 109 ? -11.984 0.802 12.75 1 90.19 109 LYS B CA 1
ATOM 2237 C C . LYS B 1 109 ? -11.039 1.982 12.523 1 90.19 109 LYS B C 1
ATOM 2239 O O . LYS B 1 109 ? -11.406 2.961 11.875 1 90.19 109 LYS B O 1
ATOM 2244 N N . LEU B 1 110 ? -9.82 1.94 13 1 90.5 110 LEU B N 1
ATOM 2245 C CA . LEU B 1 110 ? -8.836 3.006 12.852 1 90.5 110 LEU B CA 1
ATOM 2246 C C . LEU B 1 110 ? -8.422 3.168 11.398 1 90.5 110 LEU B C 1
ATOM 2248 O O . LEU B 1 110 ? -8.273 4.293 10.914 1 90.5 110 LEU B O 1
ATOM 2252 N N . VAL B 1 11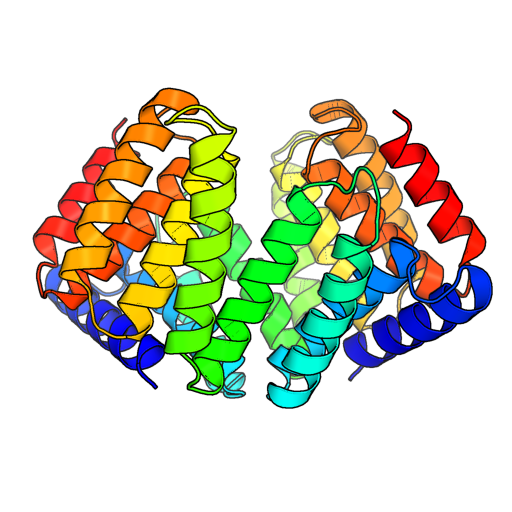1 ? -8.297 2.047 10.742 1 88.69 111 VAL B N 1
ATOM 2253 C CA . VAL B 1 111 ? -7.98 2.088 9.32 1 88.69 111 VAL B CA 1
ATOM 2254 C C . VAL B 1 111 ? -9.125 2.744 8.555 1 88.69 111 VAL B C 1
ATOM 2256 O O . VAL B 1 111 ? -8.898 3.574 7.668 1 88.69 111 VAL B O 1
ATOM 2259 N N . ALA B 1 112 ? -10.375 2.344 8.875 1 91.06 112 ALA B N 1
ATOM 2260 C CA . ALA B 1 112 ? -11.547 2.93 8.219 1 91.06 112 ALA B CA 1
ATOM 2261 C C . ALA B 1 112 ? -11.609 4.438 8.461 1 91.06 112 ALA B C 1
ATOM 2263 O O . ALA B 1 112 ? -11.938 5.203 7.547 1 91.06 112 ALA B O 1
ATOM 2264 N N . MET B 1 113 ? -11.266 4.906 9.641 1 93.56 113 MET B N 1
ATOM 2265 C CA . MET B 1 113 ? -11.25 6.328 9.961 1 93.56 113 MET B CA 1
ATOM 2266 C C . MET B 1 113 ? -10.203 7.062 9.125 1 93.56 113 MET B C 1
ATOM 2268 O O . MET B 1 113 ? -10.469 8.156 8.617 1 93.56 113 MET B O 1
ATOM 2272 N N . ASN B 1 114 ? -9.07 6.414 8.961 1 93.19 114 ASN B N 1
ATOM 2273 C CA . ASN B 1 114 ? -8.016 6.992 8.141 1 93.19 114 ASN B CA 1
ATOM 2274 C C . ASN B 1 114 ? -8.438 7.125 6.684 1 93.19 114 ASN B C 1
ATOM 2276 O O . ASN B 1 114 ? -8.094 8.102 6.016 1 93.19 114 ASN B O 1
ATOM 2280 N N . ASN B 1 115 ? -9.188 6.137 6.219 1 92.06 115 ASN B N 1
ATOM 2281 C CA . ASN B 1 115 ? -9.656 6.18 4.84 1 92.06 115 ASN B CA 1
ATOM 2282 C C . ASN B 1 115 ? -10.664 7.309 4.621 1 92.06 115 ASN B C 1
ATOM 2284 O O . ASN B 1 115 ? -10.625 7.984 3.592 1 92.06 115 ASN B O 1
ATOM 2288 N N . VAL B 1 116 ? -11.516 7.496 5.609 1 95.19 116 VAL B N 1
ATOM 2289 C CA . VAL B 1 116 ? -12.461 8.602 5.516 1 95.19 116 VAL B CA 1
ATOM 2290 C C . VAL B 1 116 ? -11.703 9.93 5.5 1 95.19 116 VAL B C 1
ATOM 2292 O O . VAL B 1 116 ? -11.984 10.805 4.672 1 95.19 116 VAL B O 1
ATOM 2295 N N . ALA B 1 117 ? -10.711 10.016 6.438 1 94.44 117 ALA B N 1
ATOM 2296 C CA . ALA B 1 117 ? -9.93 11.242 6.527 1 94.44 117 ALA B CA 1
ATOM 2297 C C . ALA B 1 117 ? -9.219 11.539 5.211 1 94.44 117 ALA B C 1
ATOM 2299 O O . ALA B 1 117 ? -9.172 12.695 4.77 1 94.44 117 ALA B O 1
ATOM 2300 N N . SER B 1 118 ? -8.703 10.57 4.523 1 90.69 118 SER B N 1
ATOM 2301 C CA . SER B 1 118 ? -8.016 10.734 3.25 1 90.69 118 SER B CA 1
ATOM 2302 C C . SER B 1 118 ? -8.953 11.289 2.182 1 90.69 118 SER B C 1
ATOM 2304 O O . SER B 1 118 ? -8.578 12.172 1.416 1 90.69 118 SER B O 1
ATOM 2306 N N . THR B 1 119 ? -10.164 10.742 2.133 1 91.44 119 THR B N 1
ATOM 2307 C CA . THR B 1 119 ? -11.117 11.211 1.13 1 91.44 119 THR B CA 1
ATOM 2308 C C . THR B 1 119 ? -11.539 12.648 1.414 1 91.44 119 THR B C 1
ATOM 2310 O O . THR B 1 119 ? -11.797 13.422 0.489 1 91.44 119 THR B O 1
ATOM 2313 N N . LEU B 1 120 ? -11.562 13.023 2.715 1 94.06 120 LEU B N 1
ATOM 2314 C CA . LEU B 1 120 ? -11.867 14.406 3.086 1 94.06 120 LEU B CA 1
ATOM 2315 C C . LEU B 1 120 ? -10.766 15.352 2.615 1 94.06 120 LEU B C 1
ATOM 2317 O O . LEU B 1 120 ? -11.047 16.406 2.061 1 94.06 120 LEU B O 1
ATOM 2321 N N . MET B 1 121 ? -9.57 14.938 2.768 1 91.06 121 MET B N 1
ATOM 2322 C CA . MET B 1 121 ? -8.43 15.766 2.373 1 91.06 121 MET B CA 1
ATOM 2323 C C . MET B 1 121 ? -8.43 16 0.868 1 91.06 121 MET B C 1
ATOM 2325 O O . MET B 1 121 ? -8.109 17.109 0.412 1 91.06 121 MET B O 1
ATOM 2329 N N . TRP B 1 122 ? -8.852 15.039 0.054 1 86.81 122 TRP B N 1
ATOM 2330 C CA . TRP B 1 122 ? -8.914 15.18 -1.397 1 86.81 122 TRP B CA 1
ATOM 2331 C C . TRP B 1 122 ? -9.969 16.203 -1.799 1 86.81 122 TRP B C 1
ATOM 2333 O O . TRP B 1 122 ? -9.898 16.797 -2.883 1 86.81 122 TRP B O 1
ATOM 2343 N N . GLN B 1 123 ? -10.914 16.422 -0.85 1 90.88 123 GLN B N 1
ATOM 2344 C CA . GLN B 1 123 ? -11.977 17.375 -1.117 1 90.88 123 GLN B CA 1
ATOM 2345 C C . GLN B 1 123 ? -11.656 18.734 -0.513 1 90.88 123 GLN B C 1
ATOM 2347 O O . GLN B 1 123 ? -12.492 19.641 -0.532 1 90.88 123 GLN B O 1
ATOM 2352 N N . GLY B 1 124 ? -10.531 18.859 0.179 1 89.94 124 GLY B N 1
ATOM 2353 C CA . GLY B 1 124 ? -10.125 20.125 0.793 1 89.94 124 GLY B CA 1
ATOM 2354 C C . GLY B 1 124 ? -10.734 20.344 2.166 1 89.94 124 GLY B C 1
ATOM 2355 O O . GLY B 1 124 ? -10.656 21.438 2.719 1 89.94 124 GLY B O 1
ATOM 2356 N N . LYS B 1 125 ? -11.383 19.391 2.674 1 94 125 LYS B N 1
ATOM 2357 C CA . LYS B 1 125 ? -11.977 19.469 4.008 1 94 125 LYS B CA 1
ATOM 2358 C C . LYS B 1 125 ? -10.953 19.094 5.082 1 94 125 LYS B C 1
ATOM 2360 O O . LYS B 1 125 ? -11.172 18.172 5.863 1 94 125 LYS B O 1
ATOM 2365 N N . TYR B 1 126 ? -9.906 19.906 5.223 1 94.12 126 TYR B N 1
ATOM 2366 C CA . TYR B 1 126 ? -8.727 19.594 6.027 1 94.12 126 TYR B CA 1
ATOM 2367 C C . TYR B 1 126 ? -9.055 19.641 7.516 1 94.12 126 TYR B C 1
ATOM 2369 O O . TYR B 1 126 ? -8.539 18.844 8.297 1 94.12 126 TYR B O 1
ATOM 2377 N N . ARG B 1 127 ? -9.867 20.531 7.914 1 95.38 127 ARG B N 1
ATOM 2378 C CA . ARG B 1 127 ? -10.203 20.656 9.328 1 95.38 127 ARG B CA 1
ATOM 2379 C C . ARG B 1 127 ? -10.93 19.406 9.836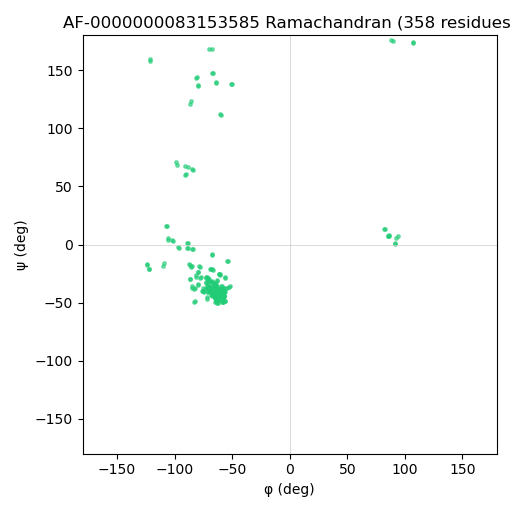 1 95.38 127 ARG B C 1
ATOM 2381 O O . ARG B 1 127 ? -10.617 18.906 10.914 1 95.38 127 ARG B O 1
ATOM 2388 N N . GLU B 1 128 ? -11.914 19 9.031 1 96.19 128 GLU B N 1
ATOM 2389 C CA . GLU B 1 128 ? -12.625 17.781 9.406 1 96.19 128 GLU B CA 1
ATOM 2390 C C . GLU B 1 128 ? -11.688 16.578 9.422 1 96.19 128 GLU B C 1
ATOM 2392 O O . GLU B 1 128 ? -11.758 15.742 10.312 1 96.19 128 GLU B O 1
ATOM 2397 N N . ALA B 1 129 ? -10.828 16.484 8.445 1 95.81 129 ALA B N 1
ATOM 2398 C CA . ALA B 1 129 ? -9.852 15.398 8.367 1 95.81 129 ALA B CA 1
ATOM 2399 C C . ALA B 1 129 ? -8.914 15.414 9.57 1 95.81 129 ALA B C 1
ATOM 2401 O O . ALA B 1 129 ? -8.578 14.367 10.117 1 95.81 129 ALA B O 1
ATOM 2402 N N . GLU B 1 130 ? -8.492 16.609 9.977 1 95.69 130 GLU B N 1
ATOM 2403 C CA . GLU B 1 130 ? -7.617 16.75 11.133 1 95.69 130 GLU B CA 1
ATOM 2404 C C . GLU B 1 130 ? -8.25 16.156 12.383 1 95.69 130 GLU B C 1
ATOM 2406 O O . GLU B 1 130 ? -7.594 15.445 13.141 1 95.69 130 GLU B O 1
ATOM 2411 N N . GLY B 1 131 ? -9.492 16.484 12.578 1 95.06 131 GLY B N 1
ATOM 2412 C CA . GLY B 1 131 ? -10.195 15.945 13.734 1 95.06 131 GLY B CA 1
ATOM 2413 C C . GLY B 1 131 ? -10.242 14.43 13.758 1 95.06 131 GLY B C 1
ATOM 2414 O O . GLY B 1 131 ? -9.984 13.812 14.789 1 95.06 131 GLY B O 1
ATOM 2415 N N . LEU B 1 132 ? -10.539 13.844 12.68 1 95.31 132 LEU B N 1
ATOM 2416 C CA . LEU B 1 132 ? -10.633 12.398 12.57 1 95.31 132 LEU B CA 1
ATOM 2417 C C . LEU B 1 132 ? -9.258 11.75 12.734 1 95.31 132 LEU B C 1
ATOM 2419 O O . LEU B 1 132 ? -9.125 10.727 13.406 1 95.31 132 LEU B O 1
ATOM 2423 N N . LEU B 1 133 ? -8.242 12.383 12.203 1 94.62 133 LEU B N 1
ATOM 2424 C CA . LEU B 1 133 ? -6.891 11.828 12.242 1 94.62 133 LEU B CA 1
ATOM 2425 C C . LEU B 1 133 ? -6.309 11.914 13.648 1 94.62 133 LEU B C 1
ATOM 2427 O O . LEU B 1 133 ? -5.547 11.039 14.07 1 94.62 133 LEU B O 1
ATOM 2431 N N . GLN B 1 134 ? -6.672 12.953 14.398 1 93.19 134 GLN B N 1
ATOM 2432 C CA . GLN B 1 134 ? -6.254 13.047 15.797 1 93.19 134 GLN B CA 1
ATOM 2433 C C . GLN B 1 134 ? -6.82 11.891 16.609 1 93.19 134 GLN B C 1
ATOM 2435 O O . GLN B 1 134 ? -6.117 11.312 17.453 1 93.19 134 GLN B O 1
ATOM 2440 N N . GLN B 1 135 ? -8.055 11.641 16.312 1 93.12 135 GLN B N 1
ATOM 2441 C CA . GLN B 1 135 ? -8.688 10.523 17 1 93.12 135 GLN B CA 1
ATOM 2442 C C . GLN B 1 135 ? -8.023 9.203 16.625 1 93.12 135 GLN B C 1
ATOM 2444 O O . GLN B 1 135 ? -7.777 8.352 17.484 1 93.12 135 GLN B O 1
ATOM 2449 N N . THR B 1 136 ? -7.777 9.023 15.367 1 92.81 136 THR B N 1
ATOM 2450 C CA . THR B 1 136 ? -7.145 7.809 14.867 1 92.81 136 THR B CA 1
ATOM 2451 C C . THR B 1 136 ? -5.75 7.637 15.461 1 92.81 136 THR B C 1
ATOM 2453 O O . THR B 1 136 ? -5.355 6.527 15.828 1 92.81 136 THR B O 1
ATOM 2456 N N . LEU B 1 137 ? -5.012 8.758 15.531 1 91 137 LEU B N 1
ATOM 2457 C CA . LEU B 1 137 ? -3.668 8.719 16.094 1 91 137 LEU B CA 1
ATOM 2458 C C . LEU B 1 137 ? -3.709 8.289 17.562 1 91 137 LEU B C 1
ATOM 2460 O O . LEU B 1 137 ? -2.928 7.438 17.984 1 91 137 LEU B O 1
ATOM 2464 N N . THR B 1 138 ? -4.578 8.859 18.312 1 89.38 138 THR B N 1
ATOM 2465 C CA . THR B 1 138 ? -4.734 8.508 19.719 1 89.38 138 THR B CA 1
ATOM 2466 C C . THR B 1 138 ? -5.078 7.027 19.875 1 89.38 138 THR B C 1
ATOM 2468 O O . THR B 1 138 ? -4.516 6.34 20.734 1 89.38 138 THR B O 1
ATOM 2471 N N . GLY B 1 139 ? -5.992 6.547 19.062 1 89.12 139 GLY B N 1
ATOM 2472 C CA . GLY B 1 139 ? -6.355 5.137 19.094 1 89.12 139 GLY B CA 1
ATOM 2473 C C . GLY B 1 139 ? -5.199 4.215 18.766 1 89.12 139 GLY B C 1
ATOM 2474 O O . GLY B 1 139 ? -5.004 3.189 19.406 1 89.12 139 GLY B O 1
ATOM 2475 N N . ASN B 1 140 ? -4.48 4.531 17.703 1 88.06 140 ASN B N 1
ATOM 2476 C CA . ASN B 1 140 ? -3.332 3.725 17.297 1 88.06 140 ASN B CA 1
ATOM 2477 C C . ASN B 1 140 ? -2.279 3.672 18.406 1 88.06 140 ASN B C 1
ATOM 2479 O O . ASN B 1 140 ? -1.659 2.631 18.625 1 88.06 140 ASN B O 1
ATOM 2483 N N . GLN B 1 141 ? -2.053 4.812 19.047 1 85.75 141 GLN B N 1
ATOM 2484 C CA . GLN B 1 141 ? -1.088 4.867 20.141 1 85.75 141 GLN B CA 1
ATOM 2485 C C . GLN B 1 141 ? -1.529 3.984 21.312 1 85.75 141 GLN B C 1
ATOM 2487 O O . GLN B 1 141 ? -0.698 3.365 21.969 1 85.75 141 GLN B O 1
ATOM 2492 N N . GLU B 1 142 ? -2.768 3.857 21.469 1 85.94 142 GLU B N 1
ATOM 2493 C CA . GLU B 1 142 ? -3.307 3.033 22.547 1 85.94 142 GLU B CA 1
ATOM 2494 C C . GLU B 1 142 ? -3.176 1.548 22.219 1 85.94 142 GLU B C 1
ATOM 2496 O O . GLU B 1 142 ? -2.869 0.741 23.109 1 85.94 142 GLU B O 1
ATOM 2501 N N . VAL B 1 143 ? -3.424 1.248 21.016 1 84.38 143 VAL B N 1
ATOM 2502 C CA . VAL B 1 143 ? -3.488 -0.156 20.625 1 84.38 143 VAL B CA 1
ATOM 2503 C C . VAL B 1 143 ? -2.08 -0.687 20.375 1 84.38 143 VAL B C 1
ATOM 2505 O O . VAL B 1 143 ? -1.737 -1.789 20.797 1 84.38 143 VAL B O 1
ATOM 2508 N N . PHE B 1 144 ? -1.258 -0.046 19.641 1 77.19 144 PHE B N 1
ATOM 2509 C CA . PHE B 1 144 ? -0.009 -0.6 19.125 1 77.19 144 PHE B CA 1
ATOM 2510 C C . PHE B 1 144 ? 1.19 0.054 19.797 1 77.19 144 PHE B C 1
ATOM 2512 O O . PHE B 1 144 ? 2.301 -0.478 19.75 1 77.19 144 PHE B O 1
ATOM 2519 N N . GLY B 1 145 ? 1.001 1.131 20.375 1 74.56 145 GLY B N 1
ATOM 2520 C CA . GLY B 1 145 ? 2.121 1.922 20.859 1 74.56 145 GLY B CA 1
ATOM 2521 C C . GLY B 1 145 ? 2.643 2.906 19.828 1 74.56 145 GLY B C 1
ATOM 2522 O O . GLY B 1 145 ? 2.246 2.861 18.672 1 74.56 145 GLY B O 1
ATOM 2523 N N . ALA B 1 146 ? 3.539 3.719 20.109 1 70.06 146 ALA B N 1
ATOM 2524 C CA . ALA B 1 146 ? 3.957 4.883 19.328 1 70.06 146 ALA B CA 1
ATOM 2525 C C . ALA B 1 146 ? 4.832 4.473 18.156 1 70.06 146 ALA B C 1
ATOM 2527 O O . ALA B 1 146 ? 4.844 5.145 17.109 1 70.06 146 ALA B O 1
ATOM 2528 N N . ASP B 1 147 ? 5.43 3.248 18.203 1 69.38 147 ASP B N 1
ATOM 2529 C CA . ASP B 1 147 ? 6.422 2.877 17.203 1 69.38 147 ASP B CA 1
ATOM 2530 C C . ASP B 1 147 ? 5.816 1.958 16.141 1 69.38 147 ASP B C 1
ATOM 2532 O O . ASP B 1 147 ? 6.512 1.528 15.211 1 69.38 147 ASP B O 1
ATOM 2536 N N . HIS B 1 148 ? 4.605 1.706 16.234 1 71.56 148 HIS B N 1
ATOM 2537 C CA . HIS B 1 148 ? 3.998 0.772 15.289 1 71.56 148 HIS B CA 1
ATOM 2538 C C . HIS B 1 148 ? 3.697 1.45 13.961 1 71.56 148 HIS B C 1
ATOM 2540 O O . HIS B 1 148 ? 3.305 2.619 13.93 1 71.56 148 HIS B O 1
ATOM 2546 N N . PRO B 1 149 ? 3.816 0.826 12.789 1 68.44 149 PRO B N 1
ATOM 2547 C CA . PRO B 1 149 ? 3.562 1.384 11.453 1 68.44 149 PRO B CA 1
ATOM 2548 C C . PRO B 1 149 ? 2.186 2.031 11.336 1 68.44 149 PRO B C 1
ATOM 2550 O O . PRO B 1 149 ? 2.035 3.055 10.664 1 68.44 149 PRO B O 1
ATOM 2553 N N . GLY B 1 150 ? 1.199 1.452 11.992 1 68 150 GLY B N 1
ATOM 2554 C CA . GLY B 1 150 ? -0.131 2.041 12.008 1 68 150 GLY B CA 1
ATOM 2555 C C . GLY B 1 150 ? -0.158 3.439 12.594 1 68 150 GLY B C 1
ATOM 2556 O O . GLY B 1 150 ? -0.859 4.316 12.086 1 68 150 GLY B O 1
ATOM 2557 N N . ALA B 1 151 ? 0.659 3.695 13.602 1 74.31 151 ALA B N 1
ATOM 2558 C CA . ALA B 1 151 ? 0.762 5.02 14.211 1 74.31 151 ALA B CA 1
ATOM 2559 C C . ALA B 1 151 ? 1.494 5.992 13.289 1 74.31 151 ALA B C 1
ATOM 2561 O O . ALA B 1 151 ? 1.106 7.156 13.172 1 74.31 151 ALA B O 1
ATOM 2562 N N . LEU B 1 152 ? 2.381 5.496 12.477 1 76.19 152 LEU B N 1
ATOM 2563 C CA . LEU B 1 152 ? 3.172 6.34 11.586 1 76.19 152 LEU B CA 1
ATOM 2564 C C . LEU B 1 152 ? 2.328 6.848 10.422 1 76.19 152 LEU B C 1
ATOM 2566 O O . LEU B 1 152 ? 2.441 8.008 10.023 1 76.19 152 LEU B O 1
ATOM 2570 N N . THR B 1 153 ? 1.471 5.926 9.969 1 80.56 153 THR B N 1
ATOM 2571 C CA . THR B 1 153 ? 0.575 6.316 8.891 1 80.56 153 THR B CA 1
ATOM 2572 C C . THR B 1 153 ? -0.365 7.434 9.336 1 80.56 153 THR B C 1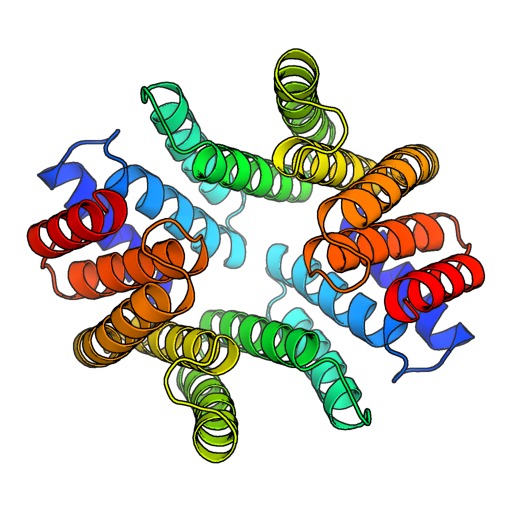
ATOM 2574 O O . THR B 1 153 ? -0.632 8.367 8.586 1 80.56 153 THR B O 1
ATOM 2577 N N . SER B 1 154 ? -0.845 7.324 10.586 1 84.12 154 SER B N 1
ATOM 2578 C CA . SER B 1 154 ? -1.729 8.352 11.117 1 84.12 154 SER B CA 1
ATOM 2579 C C . SER B 1 154 ? -0.995 9.68 11.281 1 84.12 154 SER B C 1
ATOM 2581 O O . SER B 1 154 ? -1.559 10.742 11.023 1 84.12 154 SER B O 1
ATOM 2583 N N . VAL B 1 155 ? 0.209 9.625 11.688 1 84.81 155 VAL B N 1
ATOM 2584 C CA . VAL B 1 155 ? 1.021 10.82 11.859 1 84.81 155 VAL B CA 1
ATOM 2585 C C . VAL B 1 155 ? 1.236 11.508 10.516 1 84.81 155 VAL B C 1
ATOM 2587 O O . VAL B 1 155 ? 1.1 12.727 10.406 1 84.81 155 VAL B O 1
ATOM 2590 N N . ASP B 1 156 ? 1.466 10.75 9.539 1 86.81 156 ASP B N 1
ATOM 2591 C CA . ASP B 1 156 ? 1.682 11.297 8.203 1 86.81 156 ASP B CA 1
ATOM 2592 C C . ASP B 1 156 ? 0.424 11.984 7.68 1 86.81 156 ASP B C 1
ATOM 2594 O O . ASP B 1 156 ? 0.49 13.109 7.172 1 86.81 156 ASP B O 1
ATOM 2598 N N . ASN B 1 157 ? -0.635 11.242 7.805 1 89.69 157 ASN B N 1
ATOM 2599 C CA . ASN B 1 157 ? -1.886 11.805 7.305 1 89.69 157 ASN B CA 1
ATOM 2600 C C . ASN B 1 157 ? -2.277 13.07 8.062 1 89.69 157 ASN B C 1
ATOM 2602 O O . ASN B 1 157 ? -2.777 14.023 7.465 1 89.69 157 ASN B O 1
ATOM 2606 N N . LEU B 1 158 ? -2.027 13.016 9.359 1 91.88 158 LEU B N 1
ATOM 2607 C CA . LEU B 1 158 ? -2.289 14.211 10.148 1 91.88 158 LEU B CA 1
ATOM 2608 C C . LEU B 1 158 ? -1.391 15.367 9.703 1 91.88 158 LEU B C 1
ATOM 2610 O O . LEU B 1 158 ? -1.844 16.5 9.602 1 91.88 158 LEU B O 1
ATOM 2614 N N . GLY B 1 159 ? -0.132 15.078 9.508 1 90.25 159 GLY B N 1
ATOM 2615 C CA . GLY B 1 159 ? 0.787 16.094 9.016 1 90.25 159 GLY B CA 1
ATOM 2616 C C . GLY B 1 159 ? 0.32 16.75 7.723 1 90.25 159 GLY B C 1
ATOM 2617 O O . GLY B 1 159 ? 0.412 17.969 7.57 1 90.25 159 GLY B O 1
ATOM 2618 N N . PHE B 1 160 ? -0.25 15.992 6.883 1 90.88 160 PHE B N 1
ATOM 2619 C CA . PHE B 1 160 ? -0.705 16.516 5.602 1 90.88 160 PHE B CA 1
ATOM 2620 C C . PHE B 1 160 ? -1.983 17.328 5.77 1 90.88 160 PHE B C 1
ATOM 2622 O O . PHE B 1 160 ? -2.186 18.328 5.078 1 90.88 160 PHE B O 1
ATOM 2629 N N . ALA B 1 161 ? -2.848 16.812 6.617 1 93.19 161 ALA B N 1
ATOM 2630 C CA . ALA B 1 161 ? -4.031 17.625 6.902 1 93.19 161 ALA B CA 1
ATOM 2631 C C . ALA B 1 161 ? -3.643 19 7.449 1 93.19 161 ALA B C 1
ATOM 2633 O O . ALA B 1 161 ? -4.195 20.016 7.027 1 93.19 161 ALA B O 1
ATOM 2634 N N . LEU B 1 162 ? -2.666 19 8.305 1 93.56 162 LEU B N 1
ATOM 2635 C CA . LEU B 1 162 ? -2.191 20.25 8.898 1 93.56 162 LEU B CA 1
ATOM 2636 C C . LEU B 1 162 ? -1.516 21.125 7.848 1 93.56 162 LEU B C 1
ATOM 2638 O O . LEU B 1 162 ? -1.681 22.344 7.855 1 93.56 162 LEU B O 1
ATOM 2642 N N . ALA B 1 163 ? -0.799 20.516 6.996 1 89.88 163 ALA B N 1
ATOM 2643 C CA . ALA B 1 163 ? -0.175 21.25 5.906 1 89.88 163 ALA B CA 1
ATOM 2644 C C . ALA B 1 163 ? -1.229 21.906 5.012 1 89.88 163 ALA B C 1
ATOM 2646 O O . ALA B 1 163 ? -1.041 23.031 4.539 1 89.88 163 ALA B O 1
ATOM 2647 N N . GLY B 1 164 ? -2.293 21.125 4.719 1 90.25 164 GLY B N 1
ATOM 2648 C CA . GLY B 1 164 ? -3.398 21.688 3.961 1 90.25 164 GLY B CA 1
ATOM 2649 C C . GLY B 1 164 ? -3.99 22.938 4.605 1 90.25 164 GLY B C 1
ATOM 2650 O O . GLY B 1 164 ? -4.496 23.812 3.91 1 90.25 164 GLY B O 1
ATOM 2651 N N . LEU B 1 165 ? -3.861 22.969 5.941 1 92.88 165 LEU B N 1
ATOM 2652 C CA . LEU B 1 165 ? -4.355 24.109 6.707 1 92.88 165 LEU B CA 1
ATOM 2653 C C . LEU B 1 165 ? -3.285 25.188 6.832 1 92.88 165 LEU B C 1
ATOM 2655 O O . LEU B 1 165 ? -3.516 26.219 7.453 1 92.88 165 LEU B O 1
ATOM 2659 N N . GLY B 1 166 ? -2.111 24.938 6.312 1 89.94 166 GLY B N 1
ATOM 2660 C CA . GLY B 1 166 ? -1.018 25.891 6.363 1 89.94 166 GLY B CA 1
ATOM 2661 C C . GLY B 1 166 ? -0.264 25.875 7.68 1 89.94 166 GLY B C 1
ATOM 2662 O O . GLY B 1 166 ? 0.514 26.781 7.973 1 89.94 166 GLY B O 1
ATOM 2663 N N . LYS B 1 167 ? -0.475 24.875 8.492 1 92.38 167 LYS B N 1
ATOM 2664 C CA . LYS B 1 167 ? 0.144 24.734 9.805 1 92.38 167 LYS B CA 1
ATOM 2665 C C . LYS B 1 167 ? 1.356 23.812 9.75 1 92.38 167 LYS B C 1
ATOM 2667 O O . LYS B 1 167 ? 1.391 22.781 10.43 1 92.38 167 LYS B O 1
ATOM 2672 N N . TYR B 1 168 ? 2.428 24.172 9.133 1 90.12 168 TYR B N 1
ATOM 2673 C CA . TYR B 1 168 ? 3.588 23.328 8.875 1 90.12 168 TYR B CA 1
ATOM 2674 C C . TYR B 1 168 ? 4.359 23.047 10.156 1 90.12 168 TYR B C 1
ATOM 2676 O O . TYR B 1 168 ? 4.832 21.922 10.367 1 90.12 168 TYR B O 1
ATOM 2684 N N . LYS B 1 169 ? 4.449 23.969 11 1 90.75 169 LYS B N 1
ATOM 2685 C CA . LYS B 1 169 ? 5.168 23.766 12.25 1 90.75 169 LYS B CA 1
ATOM 2686 C C . LYS B 1 169 ? 4.418 22.797 13.172 1 90.75 169 LYS B C 1
ATOM 2688 O O . LYS B 1 169 ? 5.031 21.969 13.844 1 90.75 169 LYS B O 1
ATOM 2693 N N . ASP B 1 170 ? 3.17 22.953 13.109 1 90.94 170 ASP B N 1
ATOM 2694 C CA . ASP B 1 170 ? 2.361 22.016 13.883 1 90.94 170 ASP B CA 1
ATOM 2695 C C . ASP B 1 170 ? 2.502 20.594 13.344 1 90.94 170 ASP B C 1
ATOM 2697 O O . ASP B 1 170 ? 2.555 19.625 14.109 1 90.94 170 ASP B O 1
ATOM 2701 N N . ALA B 1 171 ? 2.537 20.484 12.078 1 89.69 171 ALA B N 1
ATOM 2702 C CA . ALA B 1 171 ? 2.713 19.188 11.43 1 89.69 171 ALA B CA 1
ATOM 2703 C C . ALA B 1 171 ? 4.02 18.531 11.867 1 89.69 171 ALA B C 1
ATOM 2705 O O . ALA B 1 171 ? 4.051 17.328 12.18 1 89.69 171 ALA B O 1
ATOM 2706 N N . GLU B 1 172 ? 5.035 19.312 11.922 1 87 172 GLU B N 1
ATOM 2707 C CA . GLU B 1 172 ? 6.34 18.812 12.336 1 87 172 GLU B CA 1
ATOM 2708 C C . GLU B 1 172 ? 6.336 18.406 13.812 1 87 172 GLU B C 1
ATOM 2710 O O . GLU B 1 172 ? 6.926 17.391 14.18 1 87 172 GLU B O 1
ATOM 2715 N N . ALA B 1 173 ? 5.754 19.234 14.594 1 86.5 173 ALA B N 1
ATOM 2716 C CA . ALA B 1 173 ? 5.68 18.953 16.031 1 86.5 173 ALA B CA 1
ATOM 2717 C C . ALA B 1 173 ? 4.949 17.641 16.281 1 86.5 173 ALA B C 1
ATOM 2719 O O . ALA B 1 173 ? 5.336 16.875 17.172 1 86.5 173 ALA B O 1
ATOM 2720 N N . MET B 1 174 ? 3.93 17.406 15.539 1 81.19 174 MET B N 1
ATOM 2721 C CA . MET B 1 174 ? 3.18 16.156 15.68 1 81.19 174 MET B CA 1
ATOM 2722 C C . MET B 1 174 ? 4.027 14.961 15.266 1 81.19 174 MET B C 1
ATOM 2724 O O . MET B 1 174 ? 3.971 13.906 15.906 1 81.19 174 MET B O 1
ATOM 2728 N N . HIS B 1 175 ? 4.82 15.156 14.242 1 77.31 175 HIS B N 1
ATOM 2729 C CA . HIS B 1 175 ? 5.707 14.094 13.781 1 77.31 175 HIS B CA 1
ATOM 2730 C C . HIS B 1 175 ? 6.773 13.773 14.82 1 77.31 175 HIS B C 1
ATOM 2732 O O . HIS B 1 175 ? 7.062 12.609 15.086 1 77.31 175 HIS B O 1
ATOM 2738 N N . GLN B 1 176 ? 7.25 14.766 15.445 1 78.62 176 GLN B N 1
ATOM 2739 C CA . GLN B 1 176 ? 8.289 14.594 16.453 1 78.62 176 GLN B CA 1
ATOM 2740 C C . GLN B 1 176 ? 7.723 13.938 17.719 1 78.62 176 GLN B C 1
ATOM 2742 O O . GLN B 1 176 ? 8.375 13.078 18.312 1 78.62 176 GLN B O 1
ATOM 2747 N N . GLN B 1 177 ? 6.598 14.281 17.984 1 76.88 177 GLN B N 1
ATOM 2748 C CA . GLN B 1 177 ? 5.965 13.742 19.172 1 76.88 177 GLN B CA 1
ATOM 2749 C C . GLN B 1 177 ? 5.621 12.266 18.984 1 76.88 177 GLN B C 1
ATOM 2751 O O . GLN B 1 177 ? 5.781 11.469 19.922 1 76.88 177 GLN B O 1
ATOM 2756 N N . ALA B 1 178 ? 5.172 11.961 17.859 1 71.56 178 ALA B N 1
ATOM 2757 C CA . ALA B 1 178 ? 4.762 10.578 17.594 1 71.56 178 ALA B CA 1
ATOM 2758 C C . ALA B 1 178 ? 5.973 9.656 17.5 1 71.56 178 ALA B C 1
ATOM 2760 O O . ALA B 1 178 ? 5.895 8.477 17.859 1 71.56 178 ALA B O 1
ATOM 2761 N N . LEU B 1 179 ? 7.109 10.18 17 1 64.25 179 LEU B N 1
ATOM 2762 C CA . LEU B 1 179 ? 8.305 9.367 16.812 1 64.25 179 LEU B CA 1
ATOM 2763 C C . LEU B 1 179 ? 9.125 9.328 18.109 1 64.25 179 LEU B C 1
ATOM 2765 O O . LEU B 1 179 ? 9.953 8.43 18.297 1 64.25 179 LEU B O 1
ATOM 2769 N N . ALA B 1 180 ? 9.055 10.383 18.922 1 59.59 180 ALA B N 1
ATOM 2770 C CA . ALA B 1 180 ? 9.805 10.406 20.172 1 59.59 180 ALA B CA 1
ATOM 2771 C C . ALA B 1 180 ? 9.258 9.375 21.156 1 59.59 180 ALA B C 1
ATOM 2773 O O . ALA B 1 180 ? 9.906 9.055 22.156 1 59.59 180 ALA B O 1
ATOM 2774 N N . VAL B 1 181 ? 8.281 8.82 20.922 1 48.53 181 VAL B N 1
ATOM 2775 C CA . VAL B 1 181 ? 7.812 7.891 21.938 1 48.53 181 VAL B CA 1
ATOM 2776 C C . VAL B 1 181 ? 8.289 6.48 21.625 1 48.53 181 VAL B C 1
ATOM 2778 O O . VAL B 1 181 ? 8.328 6.078 20.453 1 48.53 181 VAL B O 1
#

pLDDT: mean 88.05, std 8.95, range [47.72, 97.62]

Nearest PDB structures (foldseek):
  7ai4-assembly2_B  TM=7.624E-01  e=2.022E-08  Homo sapiens
  6swu-assembly3_F  TM=8.218E-01  e=5.263E-08  Mus musculus
  6swu-assembly1_B  TM=8.133E-01  e=9.093E-08  Mus musculus
  5ojf-assembly3_C  TM=7.198E-01  e=2.478E-07  Mus musculus
  5o01-assembly2_B  TM=7.970E-01  e=1.496E-05  Prosthecobacter vanneervenii

Solvent-accessible surface area (backbone atoms only — not comparable to full-atom values): 17460 Å² total; per-residue (Å²): 104,46,55,49,53,44,27,51,48,34,25,53,51,34,26,71,74,68,30,74,62,31,68,69,16,26,51,24,30,40,53,32,17,55,48,37,23,51,67,44,38,43,68,60,16,43,52,28,26,52,52,24,46,56,31,48,72,69,44,83,82,56,60,64,59,61,52,51,50,41,49,52,51,38,29,52,43,29,41,71,71,67,38,42,66,60,28,32,51,53,30,45,50,53,30,53,57,33,65,76,72,44,60,88,52,33,66,70,42,36,51,29,45,49,50,30,24,51,38,30,42,45,71,66,38,23,69,64,19,34,56,46,26,52,52,34,30,54,30,30,38,69,65,64,31,45,77,31,71,70,24,49,54,30,41,50,52,32,26,47,25,29,30,64,69,67,36,54,66,58,22,50,51,50,46,48,55,44,64,71,78,105,46,55,50,52,45,27,51,50,34,25,53,50,34,27,71,74,68,30,74,59,30,70,69,16,26,49,22,29,41,52,34,17,56,48,37,23,50,67,45,38,42,70,60,16,44,52,28,27,52,51,25,47,57,29,48,72,68,43,83,81,56,59,63,60,62,52,50,50,42,49,52,51,38,28,52,43,29,40,70,72,67,38,42,65,61,26,32,52,52,30,45,50,54,30,52,57,34,64,76,73,45,61,88,53,33,68,71,42,36,51,29,44,48,50,30,25,52,38,30,43,44,70,66,39,22,70,63,19,34,56,45,27,53,53,36,30,54,30,30,37,69,65,64,30,45,78,32,69,71,23,50,54,30,41,51,51,32,24,48,24,29,29,65,69,68,36,55,67,59,22,50,52,49,46,49,56,43,64,71,79